Protein AF-0000000084930296 (afdb_homodimer)

pLDDT: mean 92.83, std 9.88, range [53.88, 98.94]

Radius of gyration: 23.29 Å; Cα contacts (8 Å, |Δi|>4): 759; chains: 2; bounding box: 25×80×43 Å

Solvent-accessible surface area (backbone atoms only — not comparable to full-atom values): 11816 Å² total; per-residue (Å²): 112,46,33,41,24,23,28,58,13,28,35,31,35,77,52,58,8,21,30,37,37,85,64,38,43,75,59,36,20,52,73,81,27,10,32,28,45,65,53,70,62,40,69,42,59,29,15,14,83,92,48,73,44,90,50,48,75,32,50,19,61,42,66,27,98,63,76,61,34,28,40,26,22,79,50,55,55,46,72,85,12,37,31,79,32,45,23,52,74,80,40,30,29,27,26,40,66,24,36,37,48,19,46,33,70,78,41,74,46,37,35,35,49,74,37,30,58,63,90,40,49,27,35,67,111,47,34,42,23,22,28,59,14,28,35,31,37,77,54,60,8,21,31,38,38,85,63,37,44,74,58,37,21,50,74,81,27,11,34,27,45,63,54,69,63,40,70,43,60,28,15,14,85,92,48,74,44,90,50,48,76,31,51,19,61,43,66,25,94,66,76,55,36,27,41,24,22,79,49,56,56,48,72,85,11,37,33,78,32,44,23,53,73,79,40,31,30,27,27,39,68,24,35,39,49,19,44,34,64,78,42,77,45,36,35,35,51,74,38,30,57,62,90,40,51,27,35,66

Foldseek 3Di:
DFAFAWQQWWKAWPQGQIFGRHAADQVDDDVNTHTHFWPNLAFDFSAAPVGDDPRTPGGRPQDAPPPFWTWHHHDIWDCVQWFPPDDDVNTTTGTQATKDWTDGNVGIIMMGTPGRRDDDDDGD/DFAFAWQQWWKAWPQGQIFGRHAADQVDDDVNTHTHFWPNLAFDFSAAPVGDDPRTPDGRPQDAPPPFGTWHHHDIWDCVQWFPPDDDVNTTTGTQATKDWTDTNVGIIMMGTPGRRDDDDDGD

Secondary structure (DSSP, 8-state):
-PBBPBTT-EEEETT--EEE----EEEEEETTEEEPBTTTTTT-B--BTTB--TTEEE---PPPSSS----EE-SPPPGGGEEEEEEETTEEEEBTT-EEEEEETTEEEEEEEEE-S-SSEEE-/-PBBPBTT-EEEETT--EEE----EEEEEETTEEEPBTTTTTT-B---SSS--TTEEE---PPPSSS----EE-SPPPGGGEEEEEEETTEEEEBTT-EEEEEETTEEEEEEEEE-S-SSEEE-

Sequence (248 aa):
MPLVLVEGAIIECTHQGRLRLAAGDPRVTVKGRGVVLAGKENGLTFGSAAAPVPGMITPCTAPTPAAPKACTITVPATPDGWSKKLTVGGTPVLLATAFGVTVSGQGPGQWKVADPGQTVLETLMPLVLVEGAIIECTHQGRLRLAAGDPRVTVKGRGVVLAGKENGLTFGSAAAPVPGMITPCTAPTPAAPKACTITVPATPDGWSKKLTVGGTPVLLATAFGVTVSGQGPGQWKVADPGQTVLETL

Structure (mmCIF, N/CA/C/O backbone):
data_AF-0000000084930296-model_v1
#
loop_
_entity.id
_entity.type
_entity.pdbx_description
1 polymer 'Uncharacterized protein'
#
loop_
_atom_site.group_PDB
_atom_site.id
_atom_site.type_symbol
_atom_site.label_atom_id
_atom_site.label_alt_id
_atom_site.label_comp_id
_atom_site.label_asym_id
_atom_site.label_entity_id
_atom_site.label_seq_id
_atom_site.pdbx_PDB_ins_code
_atom_site.Cartn_x
_atom_site.Cartn_y
_atom_site.Cartn_z
_atom_sit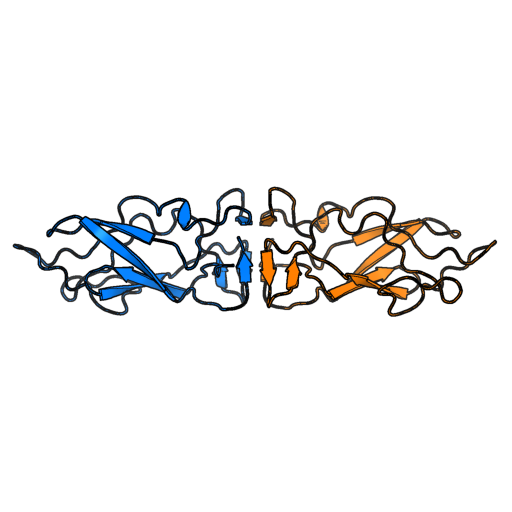e.occupancy
_atom_site.B_iso_or_equiv
_atom_site.auth_seq_id
_atom_site.auth_comp_id
_atom_site.auth_asym_id
_atom_site.auth_atom_id
_atom_site.pdbx_PDB_model_num
ATOM 1 N N . MET A 1 1 ? -13.227 2.789 1.105 1 96.19 1 MET A N 1
ATOM 2 C CA . MET A 1 1 ? -12.094 2.91 2.02 1 96.19 1 MET A CA 1
ATOM 3 C C . MET A 1 1 ? -11.352 4.219 1.791 1 96.19 1 MET A C 1
ATOM 5 O O . MET A 1 1 ? -11.25 4.691 0.657 1 96.19 1 MET A O 1
ATOM 9 N N . PRO A 1 2 ? -10.781 4.785 2.871 1 98 2 PRO A N 1
ATOM 10 C CA . PRO A 1 2 ? -10.078 6.055 2.67 1 98 2 PRO A CA 1
ATOM 11 C C . PRO A 1 2 ? -8.734 5.891 1.971 1 98 2 PRO A C 1
ATOM 13 O O . PRO A 1 2 ? -8.156 4.801 1.989 1 98 2 PRO A O 1
ATOM 16 N N . LEU A 1 3 ? -8.305 6.941 1.341 1 98.81 3 LEU A N 1
ATOM 17 C CA . LEU A 1 3 ? -7.02 6.988 0.652 1 98.81 3 LEU A CA 1
ATOM 18 C C . LEU A 1 3 ? -5.871 7.117 1.649 1 98.81 3 LEU A C 1
ATOM 20 O O . LEU A 1 3 ? -6.012 7.777 2.682 1 98.81 3 LEU A O 1
ATOM 24 N N . VAL A 1 4 ? -4.809 6.512 1.302 1 98.88 4 VAL A N 1
ATOM 25 C CA . VAL A 1 4 ? -3.566 6.641 2.055 1 98.88 4 VAL A CA 1
ATOM 26 C C . VAL A 1 4 ? -2.877 7.953 1.694 1 98.88 4 VAL A C 1
ATOM 28 O O . VAL A 1 4 ? -2.844 8.344 0.525 1 98.88 4 VAL A O 1
ATOM 31 N N . LEU A 1 5 ? -2.26 8.648 2.68 1 98.88 5 LEU A N 1
ATOM 32 C CA . LEU A 1 5 ? -1.499 9.859 2.393 1 98.88 5 LEU A CA 1
ATOM 33 C C . LEU A 1 5 ? -0.113 9.516 1.857 1 98.88 5 LEU A C 1
ATOM 35 O O . LEU A 1 5 ? 0.529 8.578 2.342 1 98.88 5 LEU A O 1
ATOM 39 N N . VAL A 1 6 ? 0.344 10.305 0.909 1 98.88 6 VAL A N 1
ATOM 40 C CA . VAL A 1 6 ? 1.719 10.188 0.435 1 98.88 6 VAL A CA 1
ATOM 41 C C . VAL A 1 6 ? 2.4 11.555 0.467 1 98.88 6 VAL A C 1
ATOM 43 O O . VAL A 1 6 ? 1.752 12.57 0.72 1 98.88 6 VAL A O 1
ATOM 46 N N . GLU A 1 7 ? 3.773 11.477 0.347 1 98.69 7 GLU A N 1
ATOM 47 C CA . GLU A 1 7 ? 4.492 12.719 0.095 1 98.69 7 GLU A CA 1
ATOM 48 C C . GLU A 1 7 ? 3.727 13.617 -0.875 1 98.69 7 GLU A C 1
ATOM 50 O O . GLU A 1 7 ? 3.23 13.148 -1.9 1 98.69 7 GLU A O 1
ATOM 55 N N . GLY A 1 8 ? 3.674 14.922 -0.48 1 98.69 8 GLY A N 1
ATOM 56 C CA . GLY A 1 8 ? 2.959 15.883 -1.306 1 98.69 8 GLY A CA 1
ATOM 57 C C . GLY A 1 8 ? 1.533 16.125 -0.846 1 98.69 8 GLY A C 1
ATOM 58 O O . GLY A 1 8 ? 0.874 17.062 -1.309 1 98.69 8 GLY A O 1
ATOM 59 N N . ALA A 1 9 ? 1.006 15.328 0.019 1 98.88 9 ALA A N 1
ATOM 60 C CA . ALA A 1 9 ? -0.317 15.547 0.596 1 98.88 9 ALA A CA 1
ATOM 61 C C . ALA A 1 9 ? -0.419 16.938 1.208 1 98.88 9 ALA A C 1
ATOM 63 O O . ALA A 1 9 ? 0.597 17.562 1.531 1 98.88 9 ALA A O 1
ATOM 64 N N . ILE A 1 10 ? -1.633 17.422 1.312 1 98.94 10 ILE A N 1
ATOM 65 C CA . ILE A 1 10 ? -1.873 18.75 1.863 1 98.94 10 ILE A CA 1
ATOM 66 C C . ILE A 1 10 ? -2.77 18.641 3.096 1 98.94 10 ILE A C 1
ATOM 68 O O . ILE A 1 10 ? -3.826 18.016 3.051 1 98.94 10 ILE A O 1
ATOM 72 N N . ILE A 1 11 ? -2.35 19.281 4.129 1 98.69 11 ILE A N 1
ATOM 73 C CA . ILE A 1 11 ? -3.184 19.406 5.32 1 98.69 11 ILE A CA 1
ATOM 74 C C . ILE A 1 11 ? -3.561 20.875 5.539 1 98.69 11 ILE A C 1
ATOM 76 O O . ILE A 1 11 ? -2.9 21.766 5.016 1 98.69 11 ILE A O 1
ATOM 80 N N . GLU A 1 12 ? -4.668 21.031 6.281 1 98.44 12 GLU A N 1
ATOM 81 C CA . GLU A 1 12 ? -5.242 22.375 6.465 1 98.44 12 GLU A CA 1
ATOM 82 C C . GLU A 1 12 ? -5.711 22.578 7.902 1 98.44 12 GLU A C 1
ATOM 84 O O . GLU A 1 12 ? -6.34 21.688 8.492 1 98.44 12 GLU A O 1
ATOM 89 N N . CYS A 1 13 ? -5.383 23.719 8.43 1 96.56 13 CYS A N 1
ATOM 90 C CA . CYS A 1 13 ? -5.871 24.016 9.766 1 96.56 13 CYS A CA 1
ATOM 91 C C . CYS A 1 13 ? -7.188 24.781 9.711 1 96.56 13 CYS A C 1
ATOM 93 O O . CYS A 1 13 ? -7.633 25.188 8.625 1 96.56 13 CYS A O 1
ATOM 95 N N . THR A 1 14 ? -7.836 24.984 10.836 1 93.62 14 THR A N 1
ATOM 96 C CA . THR A 1 14 ? -9.148 25.609 10.945 1 93.62 14 THR A CA 1
ATOM 97 C C . THR A 1 14 ? -9.102 27.062 10.492 1 93.62 14 THR A C 1
ATOM 99 O O . THR A 1 14 ? -10.141 27.656 10.18 1 93.62 14 THR A O 1
ATOM 102 N N . HIS A 1 15 ? -7.953 27.75 10.43 1 92.19 15 HIS A N 1
ATOM 103 C CA . HIS A 1 15 ? -7.812 29.141 10.008 1 92.19 15 HIS A CA 1
ATOM 104 C C . HIS A 1 15 ? -7.398 29.234 8.547 1 92.19 15 HIS A C 1
ATOM 106 O O . HIS A 1 15 ? -6.93 30.281 8.094 1 92.19 15 HIS A O 1
ATOM 112 N N . GLN A 1 16 ? -7.352 28.062 7.875 1 94.19 16 GLN A N 1
ATOM 113 C CA . GLN A 1 16 ? -7.242 27.938 6.426 1 94.19 16 GLN A CA 1
ATOM 114 C C . GLN A 1 16 ? -5.781 27.953 5.98 1 94.19 16 GLN A C 1
ATOM 116 O O . GLN A 1 16 ? -5.488 28.156 4.801 1 94.19 16 GLN A O 1
ATOM 121 N N . GLY A 1 17 ? -4.914 27.812 6.969 1 95.88 17 GLY A N 1
ATOM 122 C CA . GLY A 1 17 ? -3.537 27.562 6.57 1 95.88 17 GLY A CA 1
ATOM 123 C C . GLY A 1 17 ? -3.35 26.188 5.938 1 95.88 17 GLY A C 1
ATOM 124 O O . GLY A 1 17 ? -3.922 25.203 6.402 1 95.88 17 GLY A O 1
ATOM 125 N N . ARG A 1 18 ? -2.551 26.188 4.848 1 98.56 18 ARG A N 1
ATOM 126 C CA . ARG A 1 18 ? -2.305 24.938 4.156 1 98.56 18 ARG A CA 1
ATOM 127 C C . ARG A 1 18 ? -0.812 24.641 4.074 1 98.56 18 ARG A C 1
ATOM 129 O O . ARG A 1 18 ? -0.008 25.531 3.812 1 98.56 18 ARG A O 1
ATOM 136 N N . LEU A 1 19 ? -0.534 23.391 4.371 1 98.5 19 LEU A N 1
ATOM 137 C CA . LEU A 1 19 ? 0.837 22.891 4.391 1 98.5 19 LEU A CA 1
ATOM 138 C C . LEU A 1 19 ? 0.978 21.641 3.527 1 98.5 19 LEU A C 1
ATOM 140 O O . LEU A 1 19 ? 0.188 20.703 3.654 1 98.5 19 LEU A O 1
ATOM 144 N N . ARG A 1 20 ? 1.916 21.656 2.629 1 98.75 20 ARG A N 1
ATOM 145 C CA . ARG A 1 20 ? 2.27 20.469 1.855 1 98.75 20 ARG A CA 1
ATOM 146 C C . ARG A 1 20 ? 3.256 19.594 2.619 1 98.75 20 ARG A C 1
ATOM 148 O O . ARG A 1 20 ? 4.301 20.062 3.07 1 98.75 20 ARG A O 1
ATOM 155 N N . LEU A 1 21 ? 2.887 18.312 2.781 1 98 21 LEU A N 1
ATOM 156 C CA . LEU A 1 21 ? 3.801 17.391 3.43 1 98 21 LEU A CA 1
ATOM 157 C C . LEU A 1 21 ? 4.949 17.016 2.5 1 98 21 LEU A C 1
ATOM 159 O O . LEU A 1 21 ? 4.73 16.406 1.445 1 98 21 LEU A O 1
ATOM 163 N N . ALA A 1 22 ? 6.148 17.297 2.934 1 94.56 22 ALA A N 1
ATOM 164 C CA . ALA A 1 22 ? 7.301 17.266 2.037 1 94.56 22 ALA A CA 1
ATOM 165 C C . ALA A 1 22 ? 7.914 15.867 1.974 1 94.56 22 ALA A C 1
ATOM 167 O O . ALA A 1 22 ? 8.664 15.555 1.049 1 94.56 22 ALA A O 1
ATOM 168 N N . ALA A 1 23 ? 7.621 15.039 2.98 1 94.5 23 ALA A N 1
ATOM 169 C CA . ALA A 1 23 ? 8.312 13.758 2.998 1 94.5 23 ALA A CA 1
ATOM 170 C C . ALA A 1 23 ? 7.367 12.625 3.373 1 94.5 23 ALA A C 1
ATOM 172 O O . ALA A 1 23 ? 6.367 12.844 4.062 1 94.5 23 ALA A O 1
ATOM 173 N N . GLY A 1 24 ? 7.59 11.461 2.879 1 97.75 24 GLY A N 1
ATOM 174 C CA . GLY A 1 24 ? 6.98 10.195 3.256 1 97.75 24 GLY A CA 1
ATOM 175 C C . GLY A 1 24 ? 8 9.094 3.5 1 97.75 24 GLY A C 1
ATOM 176 O O . GLY A 1 24 ? 9.203 9.328 3.396 1 97.75 24 GLY A O 1
ATOM 177 N N . ASP A 1 25 ? 7.516 7.988 3.945 1 98.06 25 ASP A N 1
ATOM 178 C CA . ASP A 1 25 ? 8.383 6.832 4.18 1 98.06 25 ASP A CA 1
ATOM 179 C C . ASP A 1 25 ? 8.75 6.148 2.863 1 98.06 25 ASP A C 1
ATOM 181 O O . ASP A 1 25 ? 7.879 5.598 2.182 1 98.06 25 ASP A O 1
ATOM 185 N N . PRO A 1 26 ? 10.016 6.207 2.484 1 97.12 26 PRO A N 1
ATOM 186 C CA . PRO A 1 26 ? 10.391 5.699 1.164 1 97.12 26 PRO A CA 1
ATOM 187 C C . PRO A 1 26 ? 10.367 4.172 1.093 1 97.12 26 PRO A C 1
ATOM 189 O O . PRO A 1 26 ? 10.516 3.6 0.01 1 97.12 26 PRO A O 1
ATOM 192 N N . ARG A 1 27 ? 10.164 3.471 2.156 1 97.88 27 ARG A N 1
ATOM 193 C CA . ARG A 1 27 ? 10.117 2.012 2.148 1 97.88 27 ARG A CA 1
ATOM 194 C C . ARG A 1 27 ? 8.852 1.509 1.463 1 97.88 27 ARG A C 1
ATOM 196 O O . ARG A 1 27 ? 8.789 0.354 1.035 1 97.88 27 ARG A O 1
ATOM 203 N N . VAL A 1 28 ? 7.793 2.375 1.401 1 98.62 28 VAL A N 1
ATOM 204 C CA . VAL A 1 28 ? 6.555 2.111 0.679 1 98.62 28 VAL A CA 1
ATOM 205 C C . VAL A 1 28 ? 6.16 3.342 -0.137 1 98.62 28 VAL A C 1
ATOM 207 O O . VAL A 1 28 ? 5.926 4.414 0.421 1 98.62 28 VAL A O 1
ATOM 210 N N . THR A 1 29 ? 6.098 3.182 -1.486 1 98.69 29 THR A N 1
ATOM 211 C CA . THR A 1 29 ? 5.812 4.344 -2.32 1 98.69 29 THR A CA 1
ATOM 212 C C . THR A 1 29 ? 4.625 4.074 -3.24 1 98.69 29 THR A C 1
ATOM 214 O O . THR A 1 29 ? 4.379 2.928 -3.623 1 98.69 29 THR A O 1
ATOM 217 N N . VAL A 1 30 ? 3.885 5.055 -3.484 1 98.75 30 VAL A N 1
ATOM 218 C CA . VAL A 1 30 ? 2.861 5.113 -4.523 1 98.75 30 VAL A CA 1
ATOM 219 C C . VAL A 1 30 ? 3.283 6.102 -5.609 1 98.75 30 VAL A C 1
ATOM 221 O O . VAL A 1 30 ? 3.41 7.301 -5.352 1 98.75 30 VAL A O 1
ATOM 224 N N . LYS A 1 31 ? 3.477 5.586 -6.781 1 98.06 31 LYS A N 1
ATOM 225 C CA . LYS A 1 31 ? 3.973 6.41 -7.879 1 98.06 31 LYS A CA 1
ATOM 226 C C . LYS A 1 31 ? 5.234 7.164 -7.473 1 98.06 31 LYS A C 1
ATOM 228 O O . LYS A 1 31 ? 5.359 8.359 -7.734 1 98.06 31 LYS A O 1
ATOM 233 N N . GLY A 1 32 ? 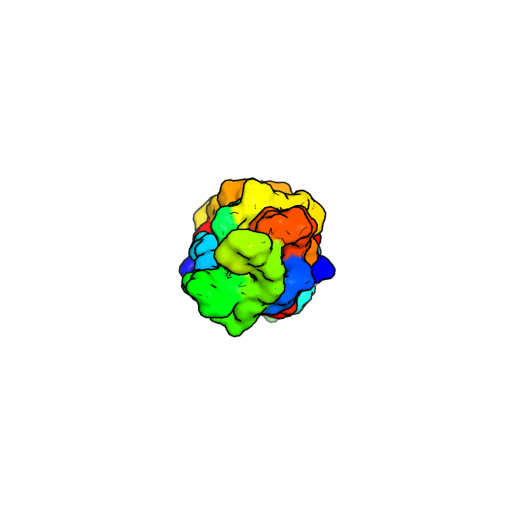5.996 6.492 -6.699 1 97.69 32 GLY A N 1
ATOM 234 C CA . GLY A 1 32 ? 7.305 7.02 -6.352 1 97.69 32 GLY A CA 1
ATOM 235 C C . GLY A 1 32 ? 7.277 7.93 -5.137 1 97.69 32 GLY A C 1
ATOM 236 O O . GLY A 1 32 ? 8.328 8.375 -4.664 1 97.69 32 GLY A O 1
ATOM 237 N N . ARG A 1 33 ? 6.125 8.227 -4.613 1 98.69 33 ARG A N 1
ATOM 238 C CA . ARG A 1 33 ? 5.984 9.094 -3.447 1 98.69 33 ARG A CA 1
ATOM 239 C C . ARG A 1 33 ? 5.738 8.281 -2.182 1 98.69 33 ARG A C 1
ATOM 241 O O . ARG A 1 33 ? 4.824 7.457 -2.137 1 98.69 33 ARG A O 1
ATOM 248 N N . GLY A 1 34 ? 6.492 8.445 -1.121 1 98.69 34 GLY A N 1
ATOM 249 C CA . GLY A 1 34 ? 6.406 7.68 0.11 1 98.69 34 GLY A CA 1
ATOM 250 C C . GLY A 1 34 ? 5.121 7.922 0.879 1 98.69 34 GLY A C 1
ATOM 251 O O . GLY A 1 34 ? 4.617 9.047 0.913 1 98.69 34 GLY A O 1
ATOM 252 N N . VAL A 1 35 ? 4.609 6.871 1.492 1 98.88 35 VAL A N 1
ATOM 253 C CA . VAL A 1 35 ? 3.404 7.004 2.305 1 98.88 35 VAL A CA 1
ATOM 254 C C . VAL A 1 35 ? 3.729 7.77 3.586 1 98.88 35 VAL A C 1
ATOM 256 O O . VAL A 1 35 ? 4.871 7.762 4.051 1 98.88 35 VAL A O 1
ATOM 259 N N . VAL A 1 36 ? 2.77 8.453 4.164 1 98.75 36 VAL A N 1
ATOM 260 C CA . VAL A 1 36 ? 2.971 9.219 5.391 1 98.75 36 VAL A CA 1
ATOM 261 C C . VAL A 1 36 ? 2.531 8.391 6.594 1 98.75 36 VAL A C 1
ATOM 263 O O . VAL A 1 36 ? 1.383 7.949 6.668 1 98.75 36 VAL A O 1
ATOM 266 N N . LEU A 1 37 ? 3.443 8.117 7.547 1 98.19 37 LEU A N 1
ATOM 267 C CA . LEU A 1 37 ? 3.176 7.309 8.734 1 98.19 37 LEU A CA 1
ATOM 268 C C . LEU A 1 37 ? 2.564 8.156 9.844 1 98.19 37 LEU A C 1
ATOM 270 O O . LEU A 1 37 ? 2.826 9.359 9.93 1 98.19 37 LEU A O 1
ATOM 274 N N . ALA A 1 38 ? 1.765 7.453 10.633 1 97.25 38 ALA A N 1
ATOM 275 C CA . ALA A 1 38 ? 1.223 8.102 11.82 1 97.25 38 ALA A CA 1
ATOM 276 C C . ALA A 1 38 ? 2.334 8.727 12.656 1 97.25 38 ALA A C 1
ATOM 278 O O . ALA A 1 38 ? 3.387 8.117 12.867 1 97.25 38 ALA A O 1
ATOM 279 N N . GLY A 1 39 ? 2.078 9.953 13.102 1 96.5 39 GLY A N 1
ATOM 280 C CA . GLY A 1 39 ? 3.037 10.641 13.945 1 96.5 39 GLY A CA 1
ATOM 281 C C . GLY A 1 39 ? 3.914 11.617 13.18 1 96.5 39 GLY A C 1
ATOM 282 O O . GLY A 1 39 ? 4.512 12.516 13.766 1 96.5 39 GLY A O 1
ATOM 283 N N . LYS A 1 40 ? 4.031 11.453 11.836 1 96.44 40 LYS A N 1
ATOM 284 C CA . LYS A 1 40 ? 4.895 12.312 11.039 1 96.44 40 LYS A CA 1
ATOM 285 C C . LYS A 1 40 ? 4.375 13.75 11.016 1 96.44 40 LYS A C 1
ATOM 287 O O . LYS A 1 40 ? 5.137 14.688 10.766 1 96.44 40 LYS A O 1
ATOM 292 N N . GLU A 1 41 ? 3.111 13.945 11.273 1 96.19 41 GLU A N 1
ATOM 293 C CA . GLU A 1 41 ? 2.508 15.273 11.266 1 96.19 41 GLU A CA 1
ATOM 294 C C . GLU A 1 41 ? 2.824 16.031 12.547 1 96.19 41 GLU A C 1
ATOM 296 O O . GLU A 1 41 ? 2.639 17.25 12.609 1 96.19 41 GLU A O 1
ATOM 301 N N . ASN A 1 42 ? 3.27 15.25 13.594 1 94.94 42 ASN A N 1
ATOM 302 C CA . ASN A 1 42 ? 3.562 15.883 14.875 1 94.94 42 ASN A CA 1
ATOM 303 C C . ASN A 1 42 ? 4.695 16.891 14.758 1 94.94 42 ASN A C 1
ATOM 305 O O . ASN A 1 42 ? 5.73 16.609 14.156 1 94.94 42 ASN A O 1
ATOM 309 N N . GLY A 1 43 ? 4.457 18.109 15.328 1 94.19 43 GLY A N 1
ATOM 310 C CA . GLY A 1 43 ? 5.461 19.156 15.336 1 94.19 43 GLY A CA 1
ATOM 311 C C . GLY A 1 43 ? 5.363 20.094 14.148 1 94.19 43 GLY A C 1
ATOM 312 O O . GLY A 1 43 ? 6.016 21.141 14.117 1 94.19 43 GLY A O 1
ATOM 313 N N . LEU A 1 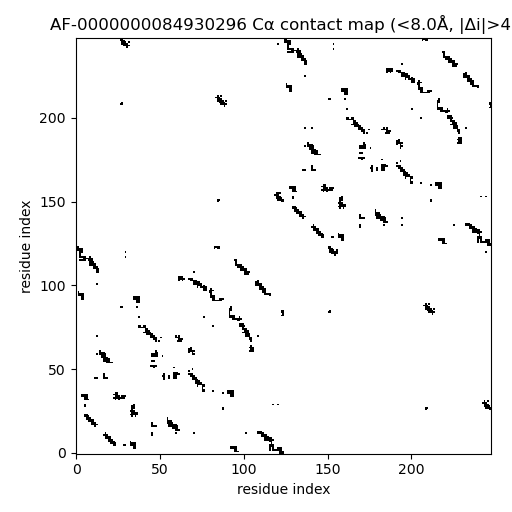44 ? 4.586 19.766 13.164 1 96 44 LEU A N 1
ATOM 314 C CA . LEU A 1 44 ? 4.43 20.641 12.008 1 96 44 LEU A CA 1
ATOM 315 C C . LEU A 1 44 ? 3.654 21.906 12.375 1 96 44 LEU A C 1
ATOM 317 O O . LEU A 1 44 ? 2.746 21.859 13.203 1 96 44 LEU A O 1
ATOM 321 N N . THR A 1 45 ? 4.07 22.969 11.711 1 94.19 45 THR A N 1
ATOM 322 C CA . THR A 1 45 ? 3.436 24.281 11.867 1 94.19 45 THR A CA 1
ATOM 323 C C . THR A 1 45 ? 2.916 24.781 10.531 1 94.19 45 THR A C 1
ATOM 325 O O . THR A 1 45 ? 3.6 24.672 9.508 1 94.19 45 THR A O 1
ATOM 328 N N . PHE A 1 46 ? 1.622 25.312 10.383 1 94.94 46 PHE A N 1
ATOM 329 C CA . PHE A 1 46 ? 1.042 25.859 9.164 1 94.94 46 PHE A CA 1
ATOM 330 C C . PHE A 1 46 ? 1.637 27.219 8.844 1 94.94 46 PHE A C 1
ATOM 332 O O . PHE A 1 46 ? 1.477 27.734 7.734 1 94.94 46 PHE A O 1
ATOM 339 N N . GLY A 1 47 ? 2.441 27.875 9.531 1 91.75 47 GLY A N 1
ATOM 340 C CA . GLY A 1 47 ? 3.096 29.156 9.344 1 91.75 47 GLY A CA 1
ATOM 341 C C . GLY A 1 47 ? 2.119 30.297 9.125 1 91.75 47 GLY A C 1
ATOM 342 O O . GLY A 1 47 ? 0.941 30.062 8.844 1 91.75 47 GLY A O 1
ATOM 343 N N . SER A 1 48 ? 2.529 31.453 9.32 1 89.69 48 SER A N 1
ATOM 344 C CA . SER A 1 48 ? 1.77 32.688 9.055 1 89.69 48 SER A CA 1
ATOM 345 C C . SER A 1 48 ? 2.436 33.531 7.977 1 89.69 48 SER A C 1
ATOM 347 O O . SER A 1 48 ? 3.561 33.25 7.562 1 89.69 48 SER A O 1
ATOM 349 N N . ALA A 1 49 ? 1.62 34.531 7.496 1 89.62 49 ALA A N 1
ATOM 350 C CA . ALA A 1 49 ? 2.193 35.438 6.512 1 89.62 49 ALA A CA 1
ATOM 351 C C . ALA A 1 49 ? 3.48 36.062 7.035 1 89.62 49 ALA A C 1
ATOM 353 O O . ALA A 1 49 ? 4.422 36.281 6.273 1 89.62 49 ALA A O 1
ATOM 354 N N . ALA A 1 50 ? 3.582 36.312 8.336 1 88.12 50 ALA A N 1
ATOM 355 C CA . ALA A 1 50 ? 4.719 36.969 8.977 1 88.12 50 ALA A CA 1
ATOM 356 C C . ALA A 1 50 ? 5.836 35.969 9.273 1 88.12 50 ALA A C 1
ATOM 358 O O . ALA A 1 50 ? 6.98 36.375 9.516 1 88.12 50 ALA A O 1
ATOM 359 N N . ALA A 1 51 ? 5.555 34.688 9.344 1 90.31 51 ALA A N 1
ATOM 360 C CA . ALA A 1 51 ? 6.512 33.625 9.641 1 90.31 51 ALA A CA 1
ATOM 361 C C . ALA A 1 51 ? 6.297 32.438 8.719 1 90.31 51 ALA A C 1
ATOM 363 O O . ALA A 1 51 ? 5.836 31.375 9.164 1 90.31 51 ALA A O 1
ATOM 364 N N . PRO A 1 52 ? 6.715 32.562 7.488 1 93.31 52 PRO A N 1
ATOM 365 C CA . PRO A 1 52 ? 6.543 31.453 6.543 1 93.31 52 PRO A CA 1
ATOM 366 C C . PRO A 1 52 ? 7.371 30.234 6.914 1 93.31 52 PRO A C 1
ATOM 368 O O . PRO A 1 52 ? 8.414 30.359 7.559 1 93.31 52 PRO A O 1
ATOM 371 N N . VAL A 1 53 ? 6.863 29.094 6.602 1 94.94 53 VAL A N 1
ATOM 372 C CA . VAL A 1 53 ? 7.551 27.844 6.848 1 94.94 53 VAL A CA 1
ATOM 373 C C . VAL A 1 53 ? 7.703 27.062 5.539 1 94.94 53 VAL A C 1
ATOM 375 O O . VAL A 1 53 ? 6.973 27.312 4.578 1 94.94 53 VAL A O 1
ATOM 378 N N . PRO A 1 54 ? 8.641 26.141 5.539 1 95.06 54 PRO A N 1
ATOM 379 C CA . PRO A 1 54 ? 8.75 25.297 4.352 1 95.06 54 PRO A CA 1
ATOM 380 C C . PRO A 1 54 ? 7.473 24.516 4.059 1 95.06 54 PRO A C 1
ATOM 382 O O . PRO A 1 54 ? 6.852 23.969 4.977 1 95.06 54 PRO A O 1
ATOM 385 N N . GLY A 1 55 ? 7.066 24.484 2.695 1 97.12 55 GLY A N 1
ATOM 386 C CA . GLY A 1 55 ? 5.902 23.719 2.279 1 97.12 55 GLY A CA 1
ATOM 387 C C . GLY A 1 55 ? 4.605 24.5 2.412 1 97.12 55 GLY A C 1
ATOM 388 O O . GLY A 1 55 ? 3.541 24.016 2.016 1 97.12 55 GLY A O 1
ATOM 389 N N . MET A 1 56 ? 4.652 25.688 2.992 1 97.5 56 MET A N 1
ATOM 390 C CA . MET A 1 56 ? 3.459 26.5 3.182 1 97.5 56 MET A CA 1
ATOM 391 C C . MET A 1 56 ? 2.824 26.859 1.841 1 97.5 56 MET A C 1
ATOM 393 O O . MET A 1 56 ? 3.496 27.359 0.945 1 97.5 56 MET A O 1
ATOM 397 N N . ILE A 1 57 ? 1.571 26.547 1.688 1 98.31 57 ILE A N 1
ATOM 398 C CA . ILE A 1 57 ? 0.799 26.875 0.495 1 98.31 57 ILE A CA 1
ATOM 399 C C . ILE A 1 57 ? -0.022 28.125 0.742 1 98.31 57 ILE A C 1
ATOM 401 O O . ILE A 1 57 ? -0.02 29.047 -0.079 1 98.31 57 ILE A O 1
ATOM 405 N N . THR A 1 58 ? -0.759 28.156 1.852 1 97.5 58 THR A N 1
ATOM 406 C CA . THR A 1 58 ? -1.527 29.297 2.324 1 97.5 58 THR A CA 1
ATOM 407 C C . THR A 1 58 ? -1.208 29.609 3.787 1 97.5 58 THR A C 1
ATOM 409 O O . THR A 1 58 ? -1.2 28.703 4.625 1 97.5 58 THR A O 1
ATOM 412 N N . PRO A 1 59 ? -0.93 30.844 4.082 1 95 59 PRO A N 1
ATOM 413 C CA . PRO A 1 59 ? -0.633 31.156 5.477 1 95 59 PRO A CA 1
ATOM 414 C C . PRO A 1 59 ? -1.84 30.984 6.395 1 95 59 PRO A C 1
ATOM 416 O O . PRO A 1 59 ? -2.971 31.281 5.996 1 95 59 PRO A O 1
ATOM 419 N N . CYS A 1 60 ? -1.584 30.375 7.531 1 94 60 CYS A N 1
ATOM 420 C CA . CYS A 1 60 ? -2.611 30.344 8.57 1 94 60 CYS A CA 1
ATOM 421 C C . CYS A 1 60 ? -2.986 31.75 9.008 1 94 60 CYS A C 1
ATOM 423 O O . CYS A 1 60 ? -2.111 32.594 9.242 1 94 60 CYS A O 1
ATOM 425 N N . THR A 1 61 ? -4.273 32.062 9.219 1 88.62 61 THR A N 1
ATOM 426 C CA . THR A 1 61 ? -4.738 33.406 9.539 1 88.62 61 THR A CA 1
ATOM 427 C C . THR A 1 61 ? -5.086 33.531 11.016 1 88.62 61 THR A C 1
ATOM 429 O O . THR A 1 61 ? -5.758 34.5 11.43 1 88.62 61 THR A O 1
ATOM 432 N N . ALA A 1 62 ? -4.699 32.531 11.836 1 83.31 62 ALA A N 1
ATOM 433 C CA . ALA A 1 62 ? -4.988 32.594 13.266 1 83.31 62 ALA A CA 1
ATOM 434 C C . ALA A 1 62 ? -4.523 33.938 13.859 1 83.31 62 ALA A C 1
ATOM 436 O O . ALA A 1 62 ? -3.385 34.344 13.641 1 83.31 62 ALA A O 1
ATOM 437 N N . PRO A 1 63 ? -5.543 34.719 14.492 1 71.38 63 PRO A N 1
ATOM 438 C CA . PRO A 1 63 ? -5.191 36 15.086 1 71.38 63 PRO A CA 1
ATOM 439 C C . PRO A 1 63 ? -4.359 35.875 16.359 1 71.38 63 PRO A C 1
ATOM 441 O O . PRO A 1 63 ? -4.484 34.875 17.078 1 71.38 63 PRO A O 1
ATOM 444 N N . THR A 1 64 ? -3.191 36.375 16.578 1 60.59 64 THR A N 1
ATOM 445 C CA . THR A 1 64 ? -2.523 36.406 17.875 1 60.59 64 THR A CA 1
ATOM 446 C C . THR A 1 64 ? -2.66 37.812 18.516 1 60.59 64 THR A C 1
ATOM 448 O O . THR A 1 64 ? -2.617 38.812 17.828 1 60.59 64 THR A O 1
ATOM 451 N N . PRO A 1 65 ? -3.092 37.875 19.812 1 55.69 65 PRO A N 1
ATOM 452 C CA . PRO A 1 65 ? -2.879 39.188 20.391 1 55.69 65 PRO A CA 1
ATOM 453 C C . PRO A 1 65 ? -1.513 39.781 20.031 1 55.69 65 PRO A C 1
ATOM 455 O O . PRO A 1 65 ? -1.362 41 19.938 1 55.69 65 PRO A O 1
ATOM 458 N N . ALA A 1 66 ? -0.502 39 20.391 1 55.69 66 ALA A N 1
ATOM 459 C CA . ALA A 1 66 ? 0.798 39.469 19.906 1 55.69 66 ALA A CA 1
ATOM 460 C C . ALA A 1 66 ? 1.072 38.938 18.5 1 55.69 66 ALA A C 1
ATOM 462 O O . ALA A 1 66 ? 0.174 38.438 17.828 1 55.69 66 ALA A O 1
ATOM 463 N N . ALA A 1 67 ? 2.312 38.344 18.062 1 54.59 67 ALA A N 1
ATOM 464 C CA . ALA A 1 67 ? 2.709 37.969 16.719 1 54.59 67 ALA A CA 1
ATOM 465 C C . ALA A 1 67 ? 1.945 36.719 16.25 1 54.59 67 ALA A C 1
ATOM 467 O O . ALA A 1 67 ? 1.591 35.875 17.062 1 54.59 67 ALA A O 1
ATOM 468 N N . PRO A 1 68 ? 1.167 36.875 15.07 1 53.94 68 PRO A N 1
ATOM 469 C CA . PRO A 1 68 ? 0.377 35.781 14.484 1 53.94 68 PRO A CA 1
ATOM 470 C C . PRO A 1 68 ? 1.04 34.406 14.641 1 53.94 68 PRO A C 1
ATOM 472 O O . PRO A 1 68 ? 2.195 34.219 14.242 1 53.94 68 PRO A O 1
ATOM 475 N N . LYS A 1 69 ? 0.642 33.781 15.875 1 68.94 69 LYS A N 1
ATOM 476 C CA . LYS A 1 69 ? 1.228 32.438 16 1 68.94 69 LYS A CA 1
ATOM 477 C C . LYS A 1 69 ? 0.495 31.422 15.125 1 68.94 69 LYS A C 1
ATOM 479 O O . LYS A 1 69 ? -0.737 31.375 15.125 1 68.94 69 LYS A O 1
ATOM 484 N N . ALA A 1 70 ? 1.057 30.891 14.195 1 80.5 70 ALA A N 1
ATOM 485 C CA . ALA A 1 70 ? 0.565 29.844 13.297 1 80.5 70 ALA A CA 1
ATOM 486 C C . ALA A 1 70 ? 0.189 28.578 14.062 1 80.5 70 ALA A C 1
ATOM 488 O O . ALA A 1 70 ? 0.612 28.391 15.203 1 80.5 70 ALA A O 1
ATOM 489 N N . CYS A 1 71 ? -0.848 27.891 13.633 1 90.75 71 CYS A N 1
ATOM 490 C CA . CYS A 1 71 ? -1.278 26.625 14.188 1 90.75 71 CYS A CA 1
ATOM 491 C C . CYS A 1 71 ? -0.148 25.594 14.148 1 90.75 71 CYS A C 1
ATOM 493 O O . CYS A 1 71 ? 0.5 25.422 13.117 1 90.75 71 CYS A O 1
ATOM 495 N N . THR A 1 72 ? 0.094 24.969 15.32 1 93 72 THR A N 1
ATOM 496 C CA . THR A 1 72 ? 1.087 23.906 15.414 1 93 72 THR A CA 1
ATOM 497 C C . THR A 1 72 ? 0.444 22.609 15.891 1 93 72 THR A C 1
ATOM 499 O O . THR A 1 72 ? -0.376 22.625 16.812 1 93 72 THR A O 1
ATOM 502 N N . ILE A 1 73 ? 0.833 21.5 15.211 1 94.69 73 ILE A N 1
ATOM 503 C CA . ILE A 1 73 ? 0.39 20.188 15.672 1 94.69 73 ILE A CA 1
ATOM 504 C C . ILE A 1 73 ? 1.282 19.719 16.812 1 94.69 73 ILE A C 1
ATOM 506 O O . ILE A 1 73 ? 2.475 19.469 16.625 1 94.69 73 ILE A O 1
ATOM 510 N N . THR A 1 74 ? 0.685 19.578 17.984 1 91.12 74 THR A N 1
ATOM 511 C CA . THR A 1 74 ? 1.532 19.297 19.141 1 91.12 74 THR A CA 1
ATOM 512 C C . THR A 1 74 ? 1.236 17.906 19.688 1 91.12 74 THR A C 1
ATOM 514 O O . THR A 1 74 ? 1.858 17.469 20.656 1 91.12 74 THR A O 1
ATOM 517 N N . VAL A 1 75 ? 0.234 17.219 19.172 1 90.56 75 VAL A N 1
ATOM 518 C CA . VAL A 1 75 ? -0.067 15.828 19.5 1 90.56 75 VAL A CA 1
ATOM 519 C C . VAL A 1 75 ? -0.395 15.055 18.219 1 90.56 75 VAL A C 1
ATOM 521 O O . VAL A 1 75 ? -0.963 15.609 17.281 1 90.56 75 VAL A O 1
ATOM 524 N N . PRO A 1 76 ? -0.051 13.781 18.172 1 90.88 76 PRO A N 1
ATOM 525 C CA . PRO A 1 76 ? -0.356 13 16.969 1 90.88 76 PRO A CA 1
ATOM 526 C C . PRO A 1 76 ? -1.851 12.945 16.656 1 90.88 76 PRO A C 1
ATOM 528 O O . PRO A 1 76 ? -2.676 13.156 17.562 1 90.88 76 PRO A O 1
ATOM 531 N N . ALA A 1 77 ? -2.121 12.711 15.406 1 91.5 77 ALA A N 1
ATOM 532 C CA . ALA A 1 77 ? -3.496 12.516 14.953 1 91.5 77 ALA A CA 1
ATOM 533 C C . ALA A 1 77 ? -4.191 11.422 15.758 1 91.5 77 ALA A C 1
ATOM 535 O O . ALA A 1 77 ? -3.541 10.5 16.25 1 91.5 77 ALA A O 1
ATOM 536 N N . THR A 1 78 ? -5.488 11.523 15.773 1 90.44 78 THR A N 1
ATOM 537 C CA . THR A 1 78 ? -6.297 10.492 16.422 1 90.44 78 THR A CA 1
ATOM 538 C C . THR A 1 78 ? -6.238 9.188 15.633 1 90.44 78 THR A C 1
ATOM 540 O O . THR A 1 78 ? -6.094 9.195 14.406 1 90.44 78 THR A O 1
ATOM 543 N N . PRO A 1 79 ? -6.434 8.078 16.375 1 93.06 79 PRO A N 1
ATOM 544 C CA . PRO A 1 79 ? -6.352 6.762 15.727 1 93.06 79 PRO A CA 1
ATOM 545 C C . PRO A 1 79 ? -7.41 6.57 14.641 1 93.06 79 PRO A C 1
ATOM 547 O O . PRO A 1 79 ? -7.262 5.707 13.773 1 93.06 79 PRO A O 1
ATOM 550 N N . ASP A 1 80 ? -8.422 7.395 14.656 1 93.56 80 ASP A N 1
ATOM 551 C CA . ASP A 1 80 ? -9.484 7.301 13.664 1 93.56 80 ASP A CA 1
ATOM 552 C C . ASP A 1 80 ? -8.961 7.621 12.266 1 93.56 80 ASP A C 1
ATOM 554 O O . ASP A 1 80 ? -9.562 7.234 11.266 1 93.56 80 ASP A O 1
ATOM 558 N N . GLY A 1 81 ? -7.828 8.273 12.211 1 96.56 81 GLY A N 1
ATOM 559 C CA . GLY A 1 81 ? -7.234 8.641 10.93 1 96.56 81 GLY A CA 1
ATOM 560 C C . GLY A 1 81 ? -6.098 7.734 10.516 1 96.56 81 GLY A C 1
ATOM 561 O O . GLY A 1 81 ? -5.434 7.98 9.508 1 96.56 81 GLY A O 1
ATOM 562 N N . TRP A 1 82 ? -5.898 6.672 11.359 1 96.81 82 TRP A N 1
ATOM 563 C CA . TRP A 1 82 ? -4.879 5.668 11.078 1 96.81 82 TRP A CA 1
ATOM 564 C C . TRP A 1 82 ? -5.484 4.473 10.344 1 96.81 82 TRP A C 1
ATOM 566 O O . TRP A 1 82 ? -6.621 4.082 10.617 1 96.81 82 TRP A O 1
ATOM 576 N N . SER A 1 83 ? -4.684 3.949 9.453 1 97.81 83 SER A N 1
ATOM 577 C CA . SER A 1 83 ? -5.098 2.641 8.953 1 97.81 83 SER A CA 1
ATOM 578 C C . SER A 1 83 ? -5.074 1.594 10.062 1 97.81 83 SER A C 1
ATOM 580 O O . SER A 1 83 ? -4.133 1.539 10.852 1 97.81 83 SER A O 1
ATOM 582 N N . LYS A 1 84 ? -6.055 0.74 10.023 1 95.38 84 LYS A N 1
ATOM 583 C CA . LYS A 1 84 ? -6.105 -0.355 10.984 1 95.38 84 LYS A CA 1
ATOM 584 C C . LYS A 1 84 ? -5.438 -1.61 10.43 1 95.38 84 LYS A C 1
ATOM 586 O O . LYS A 1 84 ? -5.156 -2.551 11.172 1 95.38 84 LYS A O 1
ATOM 591 N N . LYS A 1 85 ? -5.152 -1.565 9.188 1 95.88 85 LYS A N 1
ATOM 592 C CA . LYS A 1 85 ? -4.746 -2.818 8.562 1 95.88 85 LYS A CA 1
ATOM 593 C C . LYS A 1 85 ? -3.398 -2.672 7.859 1 95.88 85 LYS A C 1
ATOM 595 O O . LYS A 1 85 ? -2.691 -3.66 7.652 1 95.88 85 LYS A O 1
ATOM 600 N N . LEU A 1 86 ? -3.051 -1.487 7.418 1 97.19 86 LEU A N 1
ATOM 601 C CA . LEU A 1 86 ? -1.827 -1.27 6.652 1 97.19 86 LEU A CA 1
ATOM 602 C C . LEU A 1 86 ? -0.759 -0.603 7.512 1 97.19 86 LEU A C 1
ATOM 604 O O . LEU A 1 86 ? -0.949 0.521 7.984 1 97.19 86 LEU A O 1
ATOM 608 N N . THR A 1 87 ? 0.359 -1.286 7.73 1 96.81 87 THR A N 1
ATOM 609 C CA . THR A 1 87 ? 1.473 -0.718 8.484 1 96.81 87 THR A CA 1
ATOM 610 C C . THR A 1 87 ? 2.777 -0.85 7.703 1 96.81 87 THR A C 1
ATOM 612 O O . THR A 1 87 ? 2.908 -1.727 6.844 1 96.81 87 THR A O 1
ATOM 615 N N . VAL A 1 88 ? 3.58 0.123 7.855 1 97.06 88 VAL A N 1
ATOM 616 C CA . VAL A 1 88 ? 4.965 0.08 7.395 1 97.06 88 VAL A CA 1
ATOM 617 C C . VAL A 1 88 ? 5.902 -0.078 8.586 1 97.06 88 VAL A C 1
ATOM 619 O O . VAL A 1 88 ? 6.004 0.82 9.43 1 97.06 88 VAL A O 1
ATOM 622 N N . GLY A 1 89 ? 6.547 -1.165 8.672 1 94.25 89 GLY A N 1
ATOM 623 C CA . GLY A 1 89 ? 7.406 -1.406 9.82 1 94.25 89 GLY A CA 1
ATOM 624 C C . GLY A 1 89 ? 6.66 -1.376 11.141 1 94.25 89 GLY A C 1
ATOM 625 O O . GLY A 1 89 ? 7.176 -0.868 12.133 1 94.25 89 GLY A O 1
ATOM 626 N N . GLY A 1 90 ? 5.43 -1.706 11.055 1 93.94 90 GLY A N 1
ATOM 627 C CA . GLY A 1 90 ? 4.633 -1.773 12.273 1 93.94 90 GLY A CA 1
ATOM 628 C C . GLY A 1 90 ? 3.924 -0.472 12.594 1 93.94 90 GLY A C 1
ATOM 629 O O . GLY A 1 90 ? 3.086 -0.422 13.5 1 93.94 90 GLY A O 1
ATOM 630 N N . THR A 1 91 ? 4.273 0.598 11.93 1 96.25 91 THR A N 1
ATOM 631 C CA . THR A 1 91 ? 3.646 1.896 12.156 1 96.25 91 THR A CA 1
ATOM 632 C C . THR A 1 91 ? 2.498 2.119 11.18 1 96.25 91 THR A C 1
ATOM 634 O O . THR A 1 91 ? 2.666 1.949 9.969 1 96.25 91 THR A O 1
ATOM 637 N N . PRO A 1 92 ? 1.313 2.451 11.617 1 97.06 92 PRO A N 1
ATOM 638 C CA . PRO A 1 92 ? 0.196 2.689 10.703 1 97.06 92 PRO A CA 1
ATOM 639 C C . PRO A 1 92 ? 0.451 3.859 9.75 1 97.06 92 PRO A C 1
ATOM 641 O O . PRO A 1 92 ? 1.201 4.777 10.086 1 97.06 92 PRO A O 1
ATOM 644 N N . VAL A 1 93 ? -0.199 3.787 8.633 1 98.25 93 VAL A N 1
ATOM 645 C CA . VAL A 1 93 ? -0.159 4.918 7.715 1 98.25 93 VAL A CA 1
ATOM 646 C C . VAL A 1 93 ? -1.312 5.871 8.023 1 98.25 93 VAL A C 1
ATOM 648 O O . VAL A 1 93 ? -2.32 5.473 8.602 1 98.25 93 VAL A O 1
ATOM 651 N N . LEU A 1 94 ? -1.144 7.172 7.695 1 98.38 94 LEU A N 1
ATOM 652 C CA . LEU A 1 94 ? -2.223 8.141 7.824 1 98.38 94 LEU A CA 1
ATOM 653 C C . LEU A 1 94 ? -3.172 8.062 6.633 1 98.38 94 LEU A C 1
ATOM 655 O O . LEU A 1 94 ? -2.742 7.797 5.508 1 98.38 94 LEU A O 1
ATOM 659 N N . LEU A 1 95 ? -4.453 8.32 6.906 1 98.81 95 LEU A N 1
ATOM 660 C CA . LEU A 1 95 ? -5.504 8.258 5.898 1 98.81 95 LEU A CA 1
ATOM 661 C C . LEU A 1 95 ? -6.055 9.648 5.594 1 98.81 95 LEU A C 1
ATOM 663 O O . LEU A 1 95 ? -5.793 10.594 6.332 1 98.81 95 LEU A O 1
ATOM 667 N N . ALA A 1 96 ? -6.73 9.695 4.488 1 98.75 96 ALA A N 1
ATOM 668 C CA . ALA A 1 96 ? -7.355 10.945 4.07 1 98.75 96 ALA A CA 1
ATOM 669 C C . ALA A 1 96 ? -8.32 11.461 5.137 1 98.75 96 ALA A C 1
ATOM 671 O O . ALA A 1 96 ? -8.719 12.625 5.113 1 98.75 96 ALA A O 1
ATOM 672 N N . THR A 1 97 ? -8.664 10.609 6.082 1 98.31 97 THR A N 1
ATOM 673 C CA . THR A 1 97 ? -9.602 10.969 7.141 1 98.31 97 THR A CA 1
ATOM 674 C C . THR A 1 97 ? -8.852 11.461 8.383 1 98.31 97 THR A C 1
ATOM 676 O O . THR A 1 97 ? -9.469 11.727 9.414 1 98.31 97 THR A O 1
ATOM 679 N N . ALA A 1 98 ? -7.578 11.539 8.336 1 98.25 98 ALA A N 1
ATOM 680 C CA . ALA A 1 98 ? -6.785 11.953 9.492 1 98.25 98 ALA A CA 1
ATOM 681 C C . ALA A 1 98 ? -7.125 13.383 9.906 1 98.25 98 ALA A C 1
ATOM 683 O O . ALA A 1 98 ? -7.395 14.234 9.055 1 98.25 98 ALA A O 1
ATOM 684 N N . PHE A 1 99 ? -7.152 13.594 11.195 1 97.75 99 PHE A N 1
ATOM 685 C CA . PHE A 1 99 ? -7.379 14.906 11.781 1 97.75 99 PHE A CA 1
ATOM 686 C C . PHE A 1 99 ? -6.777 14.984 13.18 1 97.75 99 PHE A C 1
ATOM 688 O O . PHE A 1 99 ? -6.363 13.969 13.742 1 97.75 99 PHE A O 1
ATOM 695 N N . GLY A 1 100 ? -6.719 16.188 13.688 1 96.06 100 GLY A N 1
ATOM 696 C CA . GLY A 1 100 ? -6.184 16.375 15.023 1 96.06 100 GLY A CA 1
ATOM 697 C C . GLY A 1 100 ? -6.312 17.812 15.516 1 96.06 100 GLY A C 1
ATOM 698 O O . GLY A 1 100 ? -7.051 18.609 14.93 1 96.06 100 GLY A O 1
ATOM 699 N N . VAL A 1 101 ? -5.578 18.031 16.547 1 93.75 101 VAL A N 1
ATOM 700 C CA . VAL A 1 101 ? -5.672 19.328 17.219 1 93.75 101 VAL A CA 1
ATOM 701 C C . VAL A 1 101 ? -4.422 20.156 16.922 1 93.75 101 VAL A C 1
ATOM 703 O O . VAL A 1 101 ? -3.34 19.594 16.719 1 93.75 101 VAL A O 1
ATOM 706 N N . THR A 1 102 ? -4.66 21.422 16.812 1 92.81 102 THR A N 1
ATOM 707 C CA . THR A 1 102 ? -3.555 22.375 16.719 1 92.81 102 THR A CA 1
ATOM 708 C C . THR A 1 102 ? -3.574 23.328 17.906 1 92.81 102 THR A C 1
ATOM 710 O O . THR A 1 102 ? -4.602 23.484 18.562 1 92.81 102 THR A O 1
ATOM 713 N N . VAL A 1 103 ? -2.395 23.812 18.203 1 88.56 103 VAL A N 1
ATOM 714 C CA . VAL A 1 103 ? -2.275 24.859 19.219 1 88.56 103 VAL A CA 1
ATOM 715 C C . VAL A 1 103 ? -1.823 26.156 18.562 1 88.56 103 VAL A C 1
ATOM 717 O O . VAL A 1 103 ? -0.898 26.172 17.75 1 88.56 103 VAL A O 1
ATOM 720 N N . SER A 1 104 ? -2.715 27.078 18.766 1 79.81 104 SER A N 1
ATOM 721 C CA . SER A 1 104 ? -2.377 28.438 18.375 1 79.81 104 SER A CA 1
ATOM 722 C C . SER A 1 104 ? -2.592 29.422 19.531 1 79.81 104 SER A C 1
ATOM 724 O O . SER A 1 104 ? -2.939 29.016 20.641 1 79.81 104 SER A O 1
ATOM 726 N N . GLY A 1 105 ? -2.17 30.703 19.406 1 71.12 105 GLY A N 1
ATOM 727 C CA . GLY A 1 105 ? -2.395 31.719 20.422 1 71.12 105 GLY A CA 1
ATOM 728 C C . GLY A 1 105 ? -3.861 31.906 20.766 1 71.12 105 GLY A C 1
ATOM 729 O O . GLY A 1 105 ? -4.203 32.344 21.859 1 71.12 105 GLY A O 1
ATOM 730 N N . GLN A 1 106 ? -4.801 31.656 19.891 1 68.12 106 GLN A N 1
ATOM 731 C CA . GLN A 1 106 ? -6.227 31.891 20.109 1 68.12 106 GLN A CA 1
ATOM 732 C C . GLN A 1 106 ? -6.902 30.641 20.672 1 68.12 106 GLN A C 1
ATOM 734 O O . GLN A 1 106 ? -8.109 30.641 20.906 1 68.12 106 GLN A O 1
ATOM 739 N N . GLY A 1 107 ? -6.082 29.688 21.047 1 72.31 107 GLY A N 1
ATOM 740 C CA . GLY A 1 107 ? -6.648 28.438 21.547 1 72.31 107 GLY A CA 1
ATOM 741 C C . GLY A 1 107 ? -6.52 27.281 20.578 1 72.31 107 GLY A C 1
ATOM 742 O O . GLY A 1 107 ? -6.039 27.469 19.453 1 72.31 107 GLY A O 1
ATOM 743 N N . PRO A 1 108 ? -6.957 26.172 21.078 1 76.62 108 PRO A N 1
ATOM 744 C CA . PRO A 1 108 ? -6.809 24.969 20.266 1 76.62 108 PRO A CA 1
ATOM 745 C C . PRO A 1 108 ? -7.688 24.984 19.016 1 76.62 108 PRO A C 1
ATOM 747 O O . PRO A 1 108 ? -8.82 25.484 19.062 1 76.62 108 PRO A O 1
ATOM 750 N N . GLY A 1 109 ? -7.148 24.781 17.891 1 89.94 109 GLY A N 1
ATOM 751 C CA . GLY A 1 109 ? -7.855 24.531 16.641 1 89.94 109 GLY A CA 1
ATOM 752 C C . GLY A 1 109 ? -7.734 23.094 16.172 1 89.94 109 GLY A C 1
ATOM 753 O O . GLY A 1 109 ? -7.48 22.188 16.953 1 89.94 109 GLY A O 1
ATOM 754 N N . GLN A 1 110 ? -8.133 22.906 14.883 1 94.5 110 GLN A N 1
ATOM 755 C CA . GLN A 1 110 ? -8.055 21.578 14.289 1 94.5 110 GLN A CA 1
ATOM 756 C C . GLN A 1 110 ? -7.32 21.609 12.945 1 94.5 110 GLN A C 1
ATOM 758 O O . GLN A 1 110 ? -7.129 22.688 12.375 1 94.5 110 GLN A O 1
ATOM 763 N N . TRP A 1 111 ? -6.836 20.484 12.633 1 96.94 111 TRP A N 1
ATOM 764 C CA . TRP A 1 111 ? -6.359 20.281 11.273 1 96.94 111 TRP A CA 1
ATOM 765 C C . TRP A 1 111 ? -7.012 19.062 10.633 1 96.94 111 TRP A C 1
ATOM 767 O O . TRP A 1 111 ? -7.496 18.172 11.336 1 96.94 111 TRP A O 1
ATOM 777 N N . LYS A 1 112 ? -7.059 19.062 9.289 1 98.31 112 LYS A N 1
ATOM 778 C CA . LYS A 1 112 ? -7.578 17.969 8.484 1 98.31 112 LYS A CA 1
ATOM 779 C C . LYS A 1 112 ? -6.789 17.812 7.188 1 98.31 112 LYS A C 1
ATOM 781 O O . LYS A 1 112 ? -5.965 18.672 6.852 1 98.31 112 LYS A O 1
ATOM 786 N N . VAL A 1 113 ? -7.086 16.672 6.52 1 98.75 113 VAL A N 1
ATOM 787 C CA . VAL A 1 113 ? -6.461 16.438 5.219 1 98.75 113 VAL A CA 1
ATOM 788 C C . VAL A 1 113 ? -7.281 17.125 4.125 1 98.75 113 VAL A C 1
ATOM 790 O O . VAL A 1 113 ? -8.492 16.922 4.043 1 98.75 113 VAL A O 1
ATOM 793 N N . ALA A 1 114 ? -6.566 17.922 3.41 1 98.88 114 ALA A N 1
ATOM 794 C CA . ALA A 1 114 ? -7.223 18.578 2.287 1 98.88 114 ALA A CA 1
ATOM 795 C C . ALA A 1 114 ? -7.012 17.812 0.992 1 98.88 114 ALA A C 1
ATOM 797 O O . ALA A 1 114 ? -7.867 17.812 0.106 1 98.88 114 ALA A O 1
ATOM 798 N N . ASP A 1 115 ? -5.926 17.172 0.794 1 98.88 115 ASP A N 1
ATOM 799 C CA . ASP A 1 115 ? -5.539 16.375 -0.36 1 98.88 115 ASP A CA 1
ATOM 800 C C . ASP A 1 115 ? -4.609 15.227 0.052 1 98.88 115 ASP A C 1
ATOM 802 O O . ASP A 1 115 ? -3.506 15.469 0.543 1 98.88 115 ASP A O 1
ATOM 806 N N . PRO A 1 116 ? -4.965 14.023 -0.245 1 98.81 116 PRO A N 1
ATOM 807 C CA . PRO A 1 116 ? -4.133 12.898 0.188 1 98.81 116 PRO A CA 1
ATOM 808 C C . PRO A 1 116 ? -2.887 12.719 -0.679 1 98.81 116 PRO A C 1
ATOM 810 O O . PRO A 1 116 ? -1.97 11.984 -0.302 1 98.81 116 PRO A O 1
ATOM 813 N N . GLY A 1 117 ? -2.854 13.289 -1.808 1 98.75 117 GLY A N 1
ATOM 814 C CA . GLY A 1 117 ? -1.68 13.242 -2.666 1 98.75 117 GLY A CA 1
ATOM 815 C C . GLY A 1 117 ? -1.73 12.117 -3.682 1 98.75 117 GLY A C 1
ATOM 816 O O . GLY A 1 117 ? -0.817 11.961 -4.496 1 98.75 117 GLY A O 1
ATOM 817 N N . GLN A 1 118 ? -2.752 11.258 -3.68 1 98.69 118 GLN A N 1
ATOM 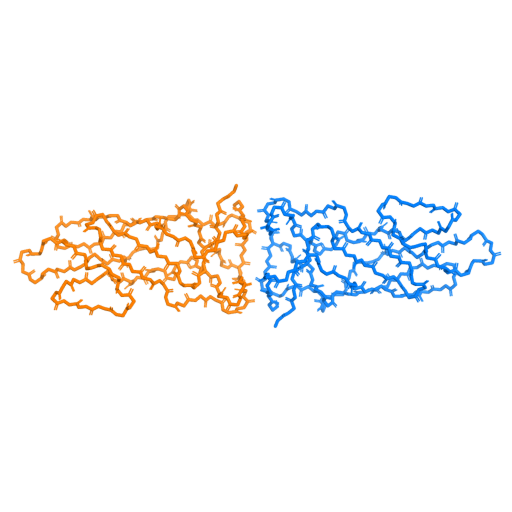818 C CA . GLN A 1 118 ? -2.914 10.18 -4.641 1 98.69 118 GLN A CA 1
ATOM 819 C C . GLN A 1 118 ? -4.34 9.625 -4.617 1 98.69 118 GLN A C 1
ATOM 821 O O . GLN A 1 118 ? -5.125 9.969 -3.732 1 98.69 118 GLN A O 1
ATOM 826 N N . THR A 1 119 ? -4.719 8.789 -5.586 1 98.5 119 THR A N 1
ATOM 827 C CA . THR A 1 119 ? -6.117 8.398 -5.707 1 98.5 119 THR A CA 1
ATOM 828 C C . THR A 1 119 ? -6.242 6.891 -5.883 1 98.5 119 THR A C 1
ATOM 830 O O . THR A 1 119 ? -7.309 6.391 -6.246 1 98.5 119 THR A O 1
ATOM 833 N N . VAL A 1 120 ? -5.203 6.117 -5.598 1 98.62 120 VAL A N 1
ATOM 834 C CA . VAL A 1 120 ? -5.293 4.742 -6.078 1 98.62 120 VAL A CA 1
ATOM 835 C C . VAL A 1 120 ? -5.109 3.775 -4.91 1 98.62 120 VAL A C 1
ATOM 837 O O . VAL A 1 120 ? -5.578 2.637 -4.961 1 98.62 120 VAL A O 1
ATOM 840 N N . LEU A 1 121 ? -4.34 4.086 -3.898 1 98.81 121 LEU A N 1
ATOM 841 C CA . LEU A 1 121 ? -4.141 3.205 -2.754 1 98.81 121 LEU A CA 1
ATOM 842 C C . LEU A 1 121 ? -5.129 3.527 -1.639 1 98.81 121 LEU A C 1
ATOM 844 O O . LEU A 1 121 ? -5.137 4.645 -1.114 1 98.81 121 LEU A O 1
ATOM 848 N N . GLU A 1 122 ? -5.938 2.584 -1.318 1 98.56 122 GLU A N 1
ATOM 849 C CA . GLU A 1 122 ? -6.961 2.705 -0.283 1 98.56 122 GLU A CA 1
ATOM 850 C C . GLU A 1 122 ? -6.836 1.588 0.748 1 98.56 122 GLU A C 1
ATOM 852 O O . GLU A 1 122 ? -6.395 0.483 0.424 1 98.56 122 GLU A O 1
ATOM 857 N N . THR A 1 123 ? -7.141 1.871 1.923 1 97.5 123 THR A N 1
ATOM 858 C CA . THR A 1 123 ? -7.137 0.832 2.945 1 97.5 123 THR A CA 1
ATOM 859 C C . THR A 1 123 ? -8.156 1.144 4.039 1 97.5 123 THR A C 1
ATOM 861 O O . THR A 1 123 ? -8.578 2.291 4.188 1 97.5 123 THR A O 1
ATOM 864 N N . LEU A 1 124 ? -8.57 0.131 4.707 1 85.62 124 LEU A N 1
ATOM 865 C CA . LEU A 1 124 ? -9.438 0.288 5.871 1 85.62 124 LEU A CA 1
ATOM 866 C C . LEU A 1 124 ? -8.641 0.772 7.082 1 85.62 124 LEU A C 1
ATOM 868 O O . LEU A 1 124 ? -7.492 0.371 7.273 1 85.62 124 LEU A O 1
ATOM 872 N N . MET B 1 1 ? 12.516 -0.646 -5.742 1 96 1 MET B N 1
ATOM 873 C CA . MET B 1 1 ? 11.711 -1.536 -4.91 1 96 1 MET B CA 1
ATOM 874 C C . MET B 1 1 ? 10.742 -2.348 -5.766 1 96 1 MET B C 1
ATOM 876 O O . MET B 1 1 ? 10.211 -1.845 -6.754 1 96 1 MET B O 1
ATOM 880 N N . PRO B 1 2 ? 10.477 -3.586 -5.348 1 98 2 PRO B N 1
ATOM 881 C CA . PRO B 1 2 ? 9.57 -4.391 -6.172 1 98 2 PRO B CA 1
ATOM 882 C C . PRO B 1 2 ? 8.109 -3.977 -6.02 1 98 2 PRO B C 1
ATOM 884 O O . PRO B 1 2 ? 7.738 -3.354 -5.02 1 98 2 PRO B O 1
ATOM 887 N N . LEU B 1 3 ? 7.332 -4.285 -7.027 1 98.81 3 LEU B N 1
ATOM 888 C CA . LEU B 1 3 ? 5.898 -4.012 -7.047 1 98.81 3 LEU B CA 1
ATOM 889 C C . LEU B 1 3 ? 5.148 -5 -6.16 1 98.81 3 LEU B C 1
ATOM 891 O O . LEU B 1 3 ? 5.523 -6.172 -6.074 1 98.81 3 LEU B O 1
ATOM 895 N N . VAL B 1 4 ? 4.141 -4.512 -5.562 1 98.88 4 VAL B N 1
ATOM 896 C CA . VAL B 1 4 ? 3.217 -5.34 -4.793 1 98.88 4 VAL B CA 1
ATOM 897 C C . VAL B 1 4 ? 2.252 -6.055 -5.738 1 98.88 4 VAL B C 1
ATOM 899 O O . VAL B 1 4 ? 1.77 -5.465 -6.707 1 98.88 4 VAL B O 1
ATOM 902 N N . LEU B 1 5 ? 1.907 -7.332 -5.453 1 98.88 5 LEU B N 1
ATOM 903 C CA . LEU B 1 5 ? 0.918 -8.039 -6.254 1 98.88 5 LEU B CA 1
ATOM 904 C C . LEU B 1 5 ? -0.497 -7.629 -5.863 1 98.88 5 LEU B C 1
ATOM 906 O O . LEU B 1 5 ? -0.792 -7.453 -4.68 1 98.88 5 LEU B O 1
ATOM 910 N N . VAL B 1 6 ? -1.372 -7.535 -6.863 1 98.88 6 VAL B N 1
ATOM 911 C CA . VAL B 1 6 ? -2.791 -7.316 -6.602 1 98.88 6 VAL B CA 1
ATOM 912 C C . VAL B 1 6 ? -3.621 -8.359 -7.348 1 98.88 6 VAL B C 1
ATOM 914 O O . VAL B 1 6 ? -3.088 -9.125 -8.156 1 98.88 6 VAL B O 1
ATOM 917 N N . GLU B 1 7 ? -4.926 -8.422 -6.891 1 98.69 7 GLU B N 1
ATOM 918 C CA . GLU B 1 7 ? -5.867 -9.18 -7.711 1 98.69 7 GLU B CA 1
ATOM 919 C C . GLU B 1 7 ? -5.613 -8.953 -9.195 1 98.69 7 GLU B C 1
ATOM 921 O O . GLU B 1 7 ? -5.418 -7.812 -9.633 1 98.69 7 GLU B O 1
ATOM 926 N N . GLY B 1 8 ? -5.625 -10.102 -9.945 1 98.62 8 GLY B N 1
ATOM 927 C CA . GLY B 1 8 ? -5.383 -10.031 -11.375 1 98.62 8 GLY B CA 1
ATOM 928 C C . GLY B 1 8 ? -3.941 -10.312 -11.75 1 98.62 8 GLY B C 1
ATOM 929 O O . GLY B 1 8 ? -3.625 -10.492 -12.93 1 98.62 8 GLY B O 1
ATOM 930 N N . ALA B 1 9 ? -3.045 -10.336 -10.828 1 98.88 9 ALA B N 1
ATOM 931 C CA . ALA B 1 9 ? -1.656 -10.703 -11.094 1 98.88 9 ALA B CA 1
ATOM 932 C C . ALA B 1 9 ? -1.573 -12.062 -11.781 1 98.88 9 ALA B C 1
ATOM 934 O O . ALA B 1 9 ? -2.506 -12.867 -11.703 1 98.88 9 ALA B O 1
ATOM 935 N N . ILE B 1 10 ? -0.464 -12.273 -12.477 1 98.94 10 ILE B N 1
ATOM 936 C CA . ILE B 1 10 ? -0.259 -13.531 -13.195 1 98.94 10 ILE B CA 1
ATOM 937 C C . ILE B 1 10 ? 1.001 -14.219 -12.68 1 98.94 10 ILE B C 1
ATOM 939 O O . ILE B 1 10 ? 2.066 -13.609 -12.602 1 98.94 10 ILE B O 1
ATOM 943 N N . ILE B 1 11 ? 0.852 -15.469 -12.391 1 98.69 11 ILE B N 1
ATOM 944 C CA . ILE B 1 11 ? 2.008 -16.297 -12.047 1 98.69 11 ILE B CA 1
ATOM 945 C C . ILE B 1 11 ? 2.207 -17.375 -13.109 1 98.69 11 ILE B C 1
ATOM 947 O O . ILE B 1 11 ? 1.282 -17.688 -13.859 1 98.69 11 ILE B O 1
ATOM 951 N N . GLU B 1 12 ? 3.457 -17.844 -13.156 1 98.44 12 GLU B N 1
ATOM 952 C CA . GLU B 1 12 ? 3.85 -18.781 -14.203 1 98.44 12 GLU B CA 1
ATOM 953 C C . GLU B 1 12 ? 4.727 -19.906 -13.648 1 98.44 12 GLU B C 1
ATOM 955 O O . GLU B 1 12 ? 5.637 -19.656 -12.852 1 98.44 12 GLU B O 1
ATOM 960 N N . CYS B 1 13 ? 4.418 -21.094 -14.047 1 96.62 13 CYS B N 1
ATOM 961 C CA . CYS B 1 13 ? 5.27 -22.203 -13.617 1 96.62 13 CYS B CA 1
ATOM 962 C C . CYS B 1 13 ? 6.359 -22.484 -14.648 1 96.62 13 CYS B C 1
ATOM 964 O O . CYS B 1 13 ? 6.363 -21.891 -15.727 1 96.62 13 CYS B O 1
ATOM 966 N N . THR B 1 14 ? 7.293 -23.359 -14.344 1 93.75 14 THR B N 1
ATOM 967 C CA . THR B 1 14 ? 8.461 -23.656 -15.164 1 93.75 14 THR B CA 1
ATOM 968 C C . THR B 1 14 ? 8.039 -24.312 -16.484 1 93.75 14 THR B C 1
ATOM 970 O O . THR B 1 14 ? 8.805 -24.312 -17.453 1 93.75 14 THR B O 1
ATOM 973 N N . HIS B 1 15 ? 6.832 -24.891 -16.625 1 92.38 15 HIS B N 1
ATOM 974 C CA . HIS B 1 15 ? 6.348 -25.531 -17.844 1 92.38 15 HIS B CA 1
ATOM 975 C C . HIS B 1 15 ? 5.469 -24.578 -18.656 1 92.38 15 HIS B C 1
ATOM 977 O O . HIS B 1 15 ? 4.711 -25.031 -19.531 1 92.38 15 HIS B O 1
ATOM 983 N N . GLN B 1 16 ? 5.402 -23.312 -18.203 1 94.31 16 GLN B N 1
ATOM 984 C CA . GLN B 1 16 ? 4.84 -22.188 -18.938 1 94.31 16 GLN B CA 1
ATOM 985 C C . GLN B 1 16 ? 3.334 -22.078 -18.719 1 94.31 16 GLN B C 1
ATOM 987 O O . GLN B 1 16 ? 2.639 -21.391 -19.469 1 94.31 16 GLN B O 1
ATOM 992 N N . GLY B 1 17 ? 2.881 -22.844 -17.75 1 96 17 GLY B N 1
ATOM 993 C CA . GLY B 1 17 ? 1.511 -22.578 -17.328 1 96 17 GLY B CA 1
ATOM 994 C C . GLY B 1 17 ? 1.337 -21.234 -16.672 1 96 17 GLY B C 1
ATOM 995 O O . GLY B 1 17 ? 2.191 -20.797 -15.891 1 96 17 GLY B O 1
ATOM 996 N N . ARG B 1 18 ? 0.22 -20.578 -17.047 1 98.56 18 ARG B N 1
ATOM 997 C CA . ARG B 1 18 ? -0.048 -19.266 -16.453 1 98.56 18 ARG B CA 1
ATOM 998 C C . ARG B 1 18 ? -1.42 -19.234 -15.789 1 98.56 18 ARG B C 1
ATOM 1000 O O . ARG B 1 18 ? -2.391 -19.766 -16.328 1 98.56 18 ARG B O 1
ATOM 1007 N N . LEU B 1 19 ? -1.395 -18.641 -14.609 1 98.5 19 LEU B N 1
ATOM 1008 C CA . LEU B 1 19 ? -2.588 -18.531 -13.781 1 98.5 19 LEU B CA 1
ATOM 1009 C C . LEU B 1 19 ? -2.811 -17.094 -13.336 1 98.5 19 LEU B C 1
ATOM 1011 O O . LEU B 1 19 ? -1.889 -16.438 -12.844 1 98.5 19 LEU B O 1
ATOM 1015 N N . ARG B 1 20 ? -3.982 -16.578 -13.562 1 98.75 20 ARG B N 1
ATOM 1016 C CA . ARG B 1 20 ? -4.387 -15.281 -13.047 1 98.75 20 ARG B CA 1
ATOM 1017 C C . ARG B 1 20 ? -4.918 -15.398 -11.625 1 98.75 20 ARG B C 1
ATOM 1019 O O . ARG B 1 20 ? -5.82 -16.203 -11.359 1 98.75 20 ARG B O 1
ATOM 1026 N N . LEU B 1 21 ? -4.328 -14.617 -10.719 1 98 21 LEU B N 1
ATOM 1027 C CA . LEU B 1 21 ? -4.82 -14.609 -9.344 1 98 21 LEU B CA 1
ATOM 1028 C C . LEU B 1 21 ? -6.145 -13.859 -9.242 1 98 21 LEU B C 1
ATOM 1030 O O . LEU B 1 21 ? -6.203 -12.656 -9.508 1 98 21 LEU B O 1
ATOM 1034 N N . ALA B 1 22 ? -7.156 -14.547 -8.805 1 94.31 22 ALA B N 1
ATOM 1035 C CA . ALA B 1 22 ? -8.523 -14.055 -8.93 1 94.31 22 ALA B CA 1
ATOM 1036 C C . ALA B 1 22 ? -8.898 -13.164 -7.742 1 94.31 22 ALA B C 1
ATOM 1038 O O . ALA B 1 22 ? -9.859 -12.398 -7.812 1 94.31 22 ALA B O 1
ATOM 1039 N N . ALA B 1 23 ? -8.148 -13.312 -6.625 1 94.06 23 ALA B N 1
ATOM 1040 C CA . ALA B 1 23 ? -8.594 -12.57 -5.445 1 94.06 23 ALA B CA 1
ATOM 1041 C C . ALA B 1 23 ? -7.41 -11.938 -4.719 1 94.06 23 ALA B C 1
ATOM 1043 O O . ALA B 1 23 ? -6.289 -12.453 -4.781 1 94.06 23 ALA B O 1
ATOM 1044 N N . GLY B 1 24 ? -7.605 -10.836 -4.113 1 97.62 24 GLY B N 1
ATOM 1045 C CA . GLY B 1 24 ? -6.727 -10.172 -3.168 1 97.62 24 GLY B CA 1
ATOM 1046 C C . GLY B 1 24 ? -7.426 -9.773 -1.88 1 97.62 24 GLY B C 1
ATOM 1047 O O . GLY B 1 24 ? -8.617 -10.047 -1.704 1 97.62 24 GLY B O 1
ATOM 1048 N N . ASP B 1 25 ? -6.668 -9.273 -0.964 1 98.06 25 ASP B N 1
ATOM 1049 C CA . ASP B 1 25 ? -7.223 -8.812 0.305 1 98.06 25 ASP B CA 1
ATOM 1050 C C . ASP B 1 25 ? -7.898 -7.453 0.146 1 98.06 25 ASP B C 1
ATOM 1052 O O . ASP B 1 25 ? -7.234 -6.453 -0.141 1 98.06 25 ASP B O 1
ATOM 1056 N N . PRO B 1 26 ? -9.211 -7.402 0.302 1 97.12 26 PRO B N 1
ATOM 1057 C CA . PRO B 1 26 ? -9.922 -6.156 0.014 1 97.12 26 PRO B CA 1
ATOM 1058 C C . PRO B 1 26 ? -9.688 -5.086 1.078 1 97.12 26 PRO B C 1
ATOM 1060 O O . PRO B 1 26 ? -10.094 -3.934 0.898 1 97.12 26 PRO B O 1
ATOM 1063 N N . ARG B 1 27 ? -9.039 -5.344 2.145 1 97.81 27 ARG B N 1
ATOM 1064 C CA . ARG B 1 27 ? -8.781 -4.359 3.189 1 97.81 27 ARG B CA 1
ATOM 1065 C C . ARG B 1 27 ? -7.766 -3.32 2.723 1 97.81 27 ARG B C 1
ATOM 1067 O O . ARG B 1 27 ? -7.68 -2.23 3.293 1 97.81 27 ARG B O 1
ATOM 1074 N N . VAL B 1 28 ? -6.938 -3.725 1.699 1 98.62 28 VAL B N 1
ATOM 1075 C CA . VAL B 1 28 ? -5.988 -2.832 1.046 1 98.62 28 VAL B CA 1
ATOM 1076 C C . VAL B 1 28 ? -6.082 -2.996 -0.47 1 98.62 28 VAL B C 1
ATOM 1078 O O . VAL B 1 28 ? -5.84 -4.082 -0.999 1 98.62 28 VAL B O 1
ATOM 1081 N N . THR B 1 29 ? -6.445 -1.902 -1.196 1 98.62 29 THR B N 1
ATOM 1082 C CA . THR B 1 29 ? -6.637 -2.025 -2.637 1 98.62 29 THR B CA 1
ATOM 1083 C C . THR B 1 29 ? -5.789 -0.996 -3.383 1 98.62 29 THR B C 1
ATOM 1085 O O . THR B 1 29 ? -5.523 0.09 -2.863 1 98.62 29 THR B O 1
ATOM 1088 N N . VAL B 1 30 ? -5.316 -1.362 -4.484 1 98.75 30 VAL B N 1
ATOM 1089 C CA . VAL B 1 30 ? -4.711 -0.493 -5.488 1 98.75 30 VAL B CA 1
ATOM 1090 C C . VAL B 1 30 ? -5.609 -0.424 -6.723 1 98.75 30 VAL B C 1
ATOM 1092 O O . VAL B 1 30 ? -5.828 -1.434 -7.395 1 98.75 30 VAL B O 1
ATOM 1095 N N . LYS B 1 31 ? -6.094 0.743 -6.996 1 98 31 LYS B N 1
ATOM 1096 C CA . LYS B 1 31 ? -7.039 0.922 -8.094 1 98 31 LYS B CA 1
ATOM 1097 C C . LYS B 1 31 ? -8.195 -0.066 -7.984 1 98 31 LYS B C 1
ATOM 1099 O O . LYS B 1 31 ? -8.578 -0.694 -8.977 1 98 31 LYS B O 1
ATOM 1104 N N . GLY B 1 32 ? -8.555 -0.287 -6.777 1 97.69 32 GLY B N 1
ATOM 1105 C CA . GLY B 1 32 ? -9.742 -1.086 -6.52 1 97.69 32 GLY B CA 1
ATOM 1106 C C . GLY B 1 32 ? -9.453 -2.574 -6.457 1 97.69 32 GLY B C 1
ATOM 1107 O O . GLY B 1 32 ? -10.344 -3.371 -6.152 1 97.69 32 GLY B O 1
ATOM 1108 N N . ARG B 1 33 ? -8.25 -2.996 -6.734 1 98.69 33 ARG B N 1
ATOM 1109 C CA . ARG B 1 33 ? -7.867 -4.406 -6.711 1 98.69 33 ARG B CA 1
ATOM 1110 C C . ARG B 1 33 ? -7.094 -4.738 -5.438 1 98.69 33 ARG B C 1
ATOM 1112 O O . ARG B 1 33 ? -6.105 -4.082 -5.117 1 98.69 33 ARG B O 1
ATOM 1119 N N . GLY B 1 34 ? -7.457 -5.746 -4.676 1 98.69 34 GLY B N 1
ATOM 1120 C CA . GLY B 1 34 ? -6.852 -6.113 -3.404 1 98.69 34 GLY B CA 1
ATOM 1121 C C . GLY B 1 34 ? -5.438 -6.641 -3.551 1 98.69 34 GLY B C 1
ATOM 1122 O O . GLY B 1 34 ? -5.125 -7.336 -4.52 1 98.69 34 GLY B O 1
ATOM 1123 N N . VAL B 1 35 ? -4.613 -6.309 -2.594 1 98.88 35 VAL B N 1
ATOM 1124 C CA . VAL B 1 35 ? -3.242 -6.809 -2.607 1 98.88 35 VAL B CA 1
ATOM 1125 C C . VAL B 1 35 ? -3.234 -8.305 -2.287 1 98.88 35 VAL B C 1
ATOM 1127 O O . VAL B 1 35 ? -4.141 -8.805 -1.619 1 98.88 35 VAL B O 1
ATOM 1130 N N . VAL B 1 36 ? -2.256 -9.031 -2.752 1 98.75 36 VAL B N 1
ATOM 1131 C CA . VAL B 1 36 ? -2.152 -10.469 -2.508 1 98.75 36 VAL B CA 1
ATOM 1132 C C . VAL B 1 36 ? -1.216 -10.719 -1.329 1 98.75 36 VAL B C 1
ATOM 1134 O O . VAL B 1 36 ? -0.056 -10.305 -1.349 1 98.75 36 VAL B O 1
ATOM 1137 N N . LEU B 1 37 ? -1.708 -11.383 -0.269 1 98.19 37 LEU B N 1
ATOM 1138 C CA . LEU B 1 37 ? -0.941 -11.664 0.94 1 98.19 37 LEU B CA 1
ATOM 1139 C C . LEU B 1 37 ? -0.132 -12.953 0.784 1 98.19 37 LEU B C 1
ATOM 1141 O O . LEU B 1 37 ? -0.533 -13.859 0.051 1 98.19 37 LEU B O 1
ATOM 1145 N N . ALA B 1 38 ? 0.982 -12.938 1.505 1 97.19 38 ALA B N 1
ATOM 1146 C CA . ALA B 1 38 ? 1.782 -14.156 1.566 1 97.19 38 ALA B CA 1
ATOM 1147 C C . ALA B 1 38 ? 0.93 -15.352 1.985 1 97.19 38 ALA B C 1
ATOM 1149 O O . ALA B 1 38 ? 0.115 -15.25 2.904 1 97.19 38 ALA B O 1
ATOM 1150 N N . GLY B 1 39 ? 1.129 -16.438 1.28 1 96.44 39 GLY B N 1
ATOM 1151 C CA . GLY B 1 39 ? 0.411 -17.672 1.604 1 96.44 39 GLY B CA 1
ATOM 1152 C C . GLY B 1 39 ? -0.807 -17.891 0.728 1 96.44 39 GLY B C 1
ATOM 1153 O O . GLY B 1 39 ? -1.301 -19.016 0.62 1 96.44 39 GLY B O 1
ATOM 1154 N N . LYS B 1 40 ? -1.333 -16.812 0.083 1 96.38 40 LYS B N 1
ATOM 1155 C CA . LYS B 1 40 ? -2.533 -16.938 -0.739 1 96.38 40 LYS B CA 1
ATOM 1156 C C . LYS B 1 40 ? -2.273 -17.812 -1.967 1 96.38 40 LYS B C 1
ATOM 1158 O O . LYS B 1 40 ? -3.205 -18.375 -2.545 1 96.38 40 LYS B O 1
ATOM 1163 N N . GLU B 1 41 ? -1.037 -17.938 -2.381 1 96.25 41 GLU B N 1
ATOM 1164 C CA . GLU B 1 41 ? -0.683 -18.719 -3.557 1 96.25 41 GLU B CA 1
ATOM 1165 C C . GLU B 1 41 ? -0.671 -20.219 -3.236 1 96.25 41 GLU B C 1
ATOM 1167 O O . GLU B 1 41 ? -0.659 -21.047 -4.145 1 96.25 41 GLU B O 1
ATOM 1172 N N . ASN B 1 42 ? -0.613 -20.516 -1.894 1 94.88 42 ASN B N 1
ATOM 1173 C CA . ASN B 1 42 ? -0.556 -21.922 -1.492 1 94.88 42 ASN B CA 1
ATOM 1174 C C . ASN B 1 42 ? -1.804 -22.688 -1.935 1 94.88 42 ASN B C 1
ATOM 1176 O O . ASN B 1 42 ? -2.926 -22.219 -1.742 1 94.88 42 ASN B O 1
ATOM 1180 N N . GLY B 1 43 ? -1.577 -23.875 -2.543 1 94.19 43 GLY B N 1
ATOM 1181 C CA . GLY B 1 43 ? -2.668 -24.734 -2.969 1 94.19 43 GLY B CA 1
ATOM 1182 C C . GLY B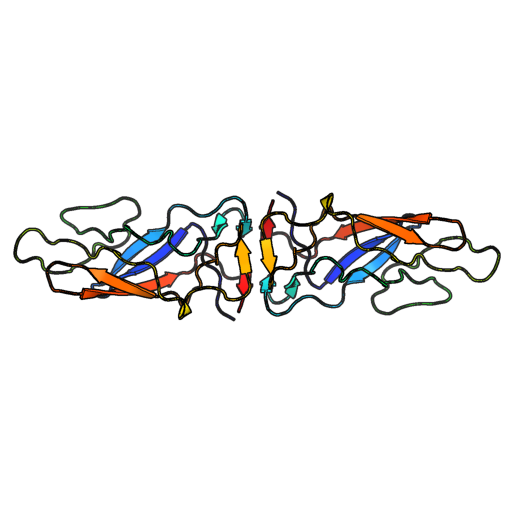 1 43 ? -3.117 -24.469 -4.395 1 94.19 43 GLY B C 1
ATOM 1183 O O . GLY B 1 43 ? -3.898 -25.234 -4.957 1 94.19 43 GLY B O 1
ATOM 1184 N N . LEU B 1 44 ? -2.68 -23.422 -4.988 1 95.94 44 LEU B N 1
ATOM 1185 C CA . LEU B 1 44 ? -3.059 -23.125 -6.367 1 95.94 44 LEU B CA 1
ATOM 1186 C C . LEU B 1 44 ? -2.414 -24.125 -7.328 1 95.94 44 LEU B C 1
ATOM 1188 O O . LEU B 1 44 ? -1.282 -24.562 -7.105 1 95.94 44 LEU B O 1
ATOM 1192 N N . THR B 1 45 ? -3.188 -24.422 -8.344 1 94.25 45 THR B N 1
ATOM 1193 C CA . THR B 1 45 ? -2.75 -25.312 -9.422 1 94.25 45 THR B CA 1
ATOM 1194 C C . THR B 1 45 ? -2.807 -24.578 -10.766 1 94.25 45 THR B C 1
ATOM 1196 O O . THR B 1 45 ? -3.766 -23.859 -11.047 1 94.25 45 THR B O 1
ATOM 1199 N N . PHE B 1 46 ? -1.77 -24.688 -11.617 1 95.06 46 PHE B N 1
ATOM 1200 C CA . PHE B 1 46 ? -1.721 -24.047 -12.922 1 95.06 46 PHE B CA 1
ATOM 1201 C C . PHE B 1 46 ? -2.631 -24.75 -13.914 1 95.06 46 PHE B C 1
ATOM 1203 O O . PHE B 1 46 ? -3.025 -24.172 -14.93 1 95.06 46 PHE B O 1
ATOM 1210 N N . GLY B 1 47 ? -3.123 -25.938 -13.734 1 92 47 GLY B N 1
ATOM 1211 C CA . GLY B 1 47 ? -4.008 -26.688 -14.602 1 92 47 GLY B CA 1
ATOM 1212 C C . GLY B 1 47 ? -3.336 -27.156 -15.875 1 92 47 GLY B C 1
ATOM 1213 O O . GLY B 1 47 ? -2.223 -26.734 -16.188 1 92 47 GLY B O 1
ATOM 1214 N N . SER B 1 48 ? -3.924 -28.078 -16.5 1 89.69 48 SER B N 1
ATOM 1215 C CA . SER B 1 48 ? -3.48 -28.594 -17.797 1 89.69 48 SER B CA 1
ATOM 1216 C C . SER B 1 48 ? -4.586 -28.5 -18.844 1 89.69 48 SER B C 1
ATOM 1218 O O . SER B 1 48 ? -5.727 -28.172 -18.516 1 89.69 48 SER B O 1
ATOM 1220 N N . ALA B 1 49 ? -4.137 -28.703 -20.125 1 89.5 49 ALA B N 1
ATOM 1221 C CA . ALA B 1 49 ? -5.141 -28.703 -21.203 1 89.5 49 ALA B CA 1
ATOM 1222 C C . ALA B 1 49 ? -6.254 -29.703 -20.906 1 89.5 49 ALA B C 1
ATOM 1224 O O . ALA B 1 49 ? -7.422 -29.438 -21.203 1 89.5 49 ALA B O 1
ATOM 1225 N N . ALA B 1 50 ? -5.949 -30.812 -20.25 1 88 50 ALA B N 1
ATOM 1226 C CA . ALA B 1 50 ? -6.891 -31.891 -19.953 1 88 50 ALA B CA 1
ATOM 1227 C C . ALA B 1 50 ? -7.676 -31.609 -18.688 1 88 50 ALA B C 1
ATOM 1229 O O . ALA B 1 50 ? -8.719 -32.219 -18.438 1 88 50 ALA B O 1
ATOM 1230 N N . ALA B 1 51 ? -7.188 -30.75 -17.812 1 90.19 51 ALA B N 1
ATOM 1231 C CA . ALA B 1 51 ? -7.812 -30.391 -16.547 1 90.19 51 ALA B CA 1
ATOM 1232 C C . ALA B 1 51 ? -7.73 -28.875 -16.297 1 90.19 51 ALA B C 1
ATOM 1234 O O . ALA B 1 51 ? -6.984 -28.422 -15.43 1 90.19 51 ALA B O 1
ATOM 1235 N N . PRO B 1 52 ? -8.562 -28.141 -16.984 1 93.31 52 PRO B N 1
ATOM 1236 C CA . PRO B 1 52 ? -8.547 -26.688 -16.812 1 93.31 52 PRO B CA 1
ATOM 1237 C C . PRO B 1 52 ? -9 -26.266 -15.414 1 93.31 52 PRO B C 1
ATOM 1239 O O . PRO B 1 52 ? -9.773 -26.984 -14.766 1 93.31 52 PRO B O 1
ATOM 1242 N N . VAL B 1 53 ? -8.453 -25.203 -14.953 1 94.94 53 VAL B N 1
ATOM 1243 C CA . VAL B 1 53 ? -8.805 -24.641 -13.648 1 94.94 53 VAL B CA 1
ATOM 1244 C C . VAL B 1 53 ? -9.258 -23.188 -13.82 1 94.94 53 VAL B C 1
ATOM 1246 O O . VAL B 1 53 ? -8.945 -22.547 -14.82 1 94.94 53 VAL B O 1
ATOM 1249 N N . PRO B 1 54 ? -9.984 -22.719 -12.828 1 95.06 54 PRO B N 1
ATOM 1250 C CA . PRO B 1 54 ? -10.352 -21.297 -12.883 1 95.06 54 PRO B CA 1
ATOM 1251 C C . PRO B 1 54 ? -9.133 -20.375 -12.922 1 95.06 54 PRO B C 1
ATOM 1253 O O . PRO B 1 54 ? -8.172 -20.594 -12.18 1 95.06 54 PRO B O 1
ATOM 1256 N N . GLY B 1 55 ? -9.195 -19.312 -13.828 1 97.06 55 GLY B N 1
ATOM 1257 C CA . GLY B 1 55 ? -8.125 -18.328 -13.914 1 97.06 55 GLY B CA 1
ATOM 1258 C C . GLY B 1 55 ? -7 -18.75 -14.844 1 97.06 55 GLY B C 1
ATOM 1259 O O . GLY B 1 55 ? -6.066 -17.984 -15.086 1 97.06 55 GLY B O 1
ATOM 1260 N N . MET B 1 56 ? -7.043 -19.969 -15.336 1 97.5 56 MET B N 1
ATOM 1261 C CA . MET B 1 56 ? -6 -20.484 -16.219 1 97.5 56 MET B CA 1
ATOM 1262 C C . MET B 1 56 ? -5.914 -19.656 -17.5 1 97.5 56 MET B C 1
ATOM 1264 O O . MET B 1 56 ? -6.918 -19.469 -18.188 1 97.5 56 MET B O 1
ATOM 1268 N N . ILE B 1 57 ? -4.766 -19.141 -17.797 1 98.31 57 ILE B N 1
ATOM 1269 C CA . ILE B 1 57 ? -4.5 -18.375 -19 1 98.31 57 ILE B CA 1
ATOM 1270 C C . ILE B 1 57 ? -3.848 -19.266 -20.047 1 98.31 57 ILE B C 1
ATOM 1272 O O . ILE B 1 57 ? -4.258 -19.281 -21.219 1 98.31 57 ILE B O 1
ATOM 1276 N N . THR B 1 58 ? -2.795 -19.984 -19.641 1 97.56 58 THR B N 1
ATOM 1277 C CA . THR B 1 58 ? -2.074 -20.953 -20.453 1 97.56 58 THR B CA 1
ATOM 1278 C C . THR B 1 58 ? -1.924 -22.281 -19.703 1 97.56 58 THR B C 1
ATOM 1280 O O . THR B 1 58 ? -1.487 -22.297 -18.562 1 97.56 58 THR B O 1
ATOM 1283 N N . PRO B 1 59 ? -2.322 -23.359 -20.312 1 95.12 59 PRO B N 1
ATOM 1284 C CA . PRO B 1 59 ? -2.176 -24.641 -19.625 1 95.12 59 PRO B CA 1
ATOM 1285 C C . PRO B 1 59 ? -0.716 -25 -19.375 1 95.12 59 PRO B C 1
ATOM 1287 O O . PRO B 1 59 ? 0.151 -24.734 -20.203 1 95.12 59 PRO B O 1
ATOM 1290 N N . CYS B 1 60 ? -0.492 -25.469 -18.156 1 94.12 60 CYS B N 1
ATOM 1291 C CA . CYS B 1 60 ? 0.816 -26.047 -17.859 1 94.12 60 CYS B CA 1
ATOM 1292 C C . CYS B 1 60 ? 1.091 -27.266 -18.734 1 94.12 60 CYS B C 1
ATOM 1294 O O . CYS B 1 60 ? 0.226 -28.125 -18.891 1 94.12 60 CYS B O 1
ATOM 1296 N N . THR B 1 61 ? 2.305 -27.438 -19.266 1 88.5 61 THR B N 1
ATOM 1297 C CA . THR B 1 61 ? 2.631 -28.5 -20.203 1 88.5 61 THR B CA 1
ATOM 1298 C C . THR B 1 61 ? 3.402 -29.609 -19.5 1 88.5 61 THR B C 1
ATOM 1300 O O . THR B 1 61 ? 3.99 -30.484 -20.156 1 88.5 61 THR B O 1
ATOM 1303 N N . ALA B 1 62 ? 3.455 -29.578 -18.156 1 83.5 62 ALA B N 1
ATOM 1304 C CA . ALA B 1 62 ? 4.164 -30.625 -17.438 1 83.5 62 ALA B CA 1
ATOM 1305 C C . ALA B 1 62 ? 3.66 -32 -17.828 1 83.5 62 ALA B C 1
ATOM 1307 O O . ALA B 1 62 ? 2.453 -32.25 -17.844 1 83.5 62 ALA B O 1
ATOM 1308 N N . PRO B 1 63 ? 4.625 -32.938 -18.375 1 71.5 63 PRO B N 1
ATOM 1309 C CA . PRO B 1 63 ? 4.227 -34.281 -18.766 1 71.5 63 PRO B CA 1
ATOM 1310 C C . PRO B 1 63 ? 3.885 -35.156 -17.578 1 71.5 63 PRO B C 1
ATOM 1312 O O . PRO B 1 63 ? 4.457 -35 -16.5 1 71.5 63 PRO B O 1
ATOM 1315 N N . THR B 1 64 ? 2.723 -35.75 -17.328 1 61.62 64 THR B N 1
ATOM 1316 C CA . THR B 1 64 ? 2.477 -36.75 -16.281 1 61.62 64 THR B CA 1
ATOM 1317 C C . THR B 1 64 ? 2.547 -38.156 -16.859 1 61.62 64 THR B C 1
ATOM 1319 O O . THR B 1 64 ? 2.117 -38.406 -17.984 1 61.62 64 THR B O 1
ATOM 1322 N N . PRO B 1 65 ? 3.441 -39.094 -16.188 1 55.62 65 PRO B N 1
ATOM 1323 C CA . PRO B 1 65 ? 3.213 -40.438 -16.703 1 55.62 65 PRO B CA 1
ATOM 1324 C C . PRO B 1 65 ? 1.729 -40.781 -16.828 1 55.62 65 PRO B C 1
ATOM 1326 O O . PRO B 1 65 ? 1.334 -41.5 -17.734 1 55.62 65 PRO B O 1
ATOM 1329 N N . ALA B 1 66 ? 1.131 -40.875 -15.703 1 53.91 66 ALA B N 1
ATOM 1330 C CA . ALA B 1 66 ? -0.324 -41 -15.672 1 53.91 66 ALA B CA 1
ATOM 1331 C C . ALA B 1 66 ? -0.995 -39.625 -15.664 1 53.91 66 ALA B C 1
ATOM 1333 O O . ALA B 1 66 ? -0.362 -38.625 -15.336 1 53.91 66 ALA B O 1
ATOM 1334 N N . ALA B 1 67 ? -2.061 -39.094 -16.031 1 54 67 ALA B N 1
ATOM 1335 C CA . ALA B 1 67 ? -2.824 -37.875 -16.328 1 54 67 ALA B CA 1
ATOM 1336 C C . ALA B 1 67 ? -2.039 -36.625 -15.945 1 54 67 ALA B C 1
ATOM 1338 O O . ALA B 1 67 ? -1.369 -36.594 -14.914 1 54 67 ALA B O 1
ATOM 1339 N N . PRO B 1 68 ? -1.538 -35.75 -17.047 1 53.88 68 PRO B N 1
ATOM 1340 C CA . PRO B 1 68 ? -0.766 -34.531 -16.891 1 53.88 68 PRO B CA 1
ATOM 1341 C C . PRO B 1 68 ? -1.177 -33.75 -15.641 1 53.88 68 PRO B C 1
ATOM 1343 O O . PRO B 1 68 ? -2.336 -33.344 -15.523 1 53.88 68 PRO B O 1
ATOM 1346 N N . LYS B 1 69 ? -0.473 -34.188 -14.453 1 69 69 LYS B N 1
ATOM 1347 C CA . LYS B 1 69 ? -0.847 -33.344 -13.32 1 69 69 LYS B CA 1
ATOM 1348 C C . LYS B 1 69 ? -0.219 -31.953 -13.438 1 69 69 LYS B C 1
ATOM 1350 O O . LYS B 1 69 ? 0.97 -31.828 -13.742 1 69 69 LYS B O 1
ATOM 1355 N N . ALA B 1 70 ? -0.84 -31 -13.562 1 81.19 70 ALA B N 1
ATOM 1356 C CA . ALA B 1 70 ? -0.429 -29.594 -13.609 1 81.19 70 ALA B CA 1
ATOM 1357 C C . ALA B 1 70 ? 0.322 -29.203 -12.344 1 81.19 70 ALA B C 1
ATOM 1359 O O . ALA B 1 70 ? 0.214 -29.875 -11.32 1 81.19 70 ALA B O 1
ATOM 1360 N N . CYS B 1 71 ? 1.312 -28.359 -12.453 1 91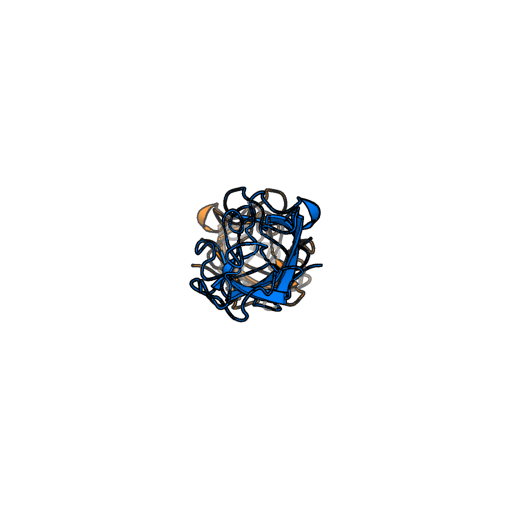.19 71 CYS B N 1
ATOM 1361 C CA . CYS B 1 71 ? 2.084 -27.828 -11.336 1 91.19 71 CYS B CA 1
ATOM 1362 C C . CYS B 1 71 ? 1.166 -27.281 -10.25 1 91.19 71 CYS B C 1
ATOM 1364 O O . CYS B 1 71 ? 0.253 -26.516 -10.539 1 91.19 71 CYS B O 1
ATOM 1366 N N . THR B 1 72 ? 1.396 -27.766 -9.016 1 93.06 72 THR B N 1
ATOM 1367 C CA . THR B 1 72 ? 0.663 -27.266 -7.855 1 93.06 72 THR B CA 1
ATOM 1368 C C . THR B 1 72 ? 1.618 -26.672 -6.828 1 93.06 72 THR B C 1
ATOM 1370 O O . THR B 1 72 ? 2.68 -27.234 -6.555 1 93.06 72 THR B O 1
ATOM 1373 N N . ILE B 1 73 ? 1.228 -25.5 -6.293 1 94.75 73 ILE B N 1
ATOM 1374 C CA . ILE B 1 73 ? 1.996 -24.906 -5.211 1 94.75 73 ILE B CA 1
ATOM 1375 C C . ILE B 1 73 ? 1.617 -25.562 -3.883 1 94.75 73 ILE B C 1
ATOM 1377 O O . ILE B 1 73 ? 0.478 -25.438 -3.426 1 94.75 73 ILE B O 1
ATOM 1381 N N . THR B 1 74 ? 2.566 -26.219 -3.279 1 90.94 74 THR B N 1
ATOM 1382 C CA . THR B 1 74 ? 2.203 -26.984 -2.094 1 90.94 74 THR B CA 1
ATOM 1383 C C . THR B 1 74 ? 2.879 -26.422 -0.851 1 90.94 74 THR B C 1
ATOM 1385 O O . THR B 1 74 ? 2.68 -26.922 0.256 1 90.94 74 THR B O 1
ATOM 1388 N N . VAL B 1 75 ? 3.758 -25.438 -1.006 1 90.38 75 VAL B N 1
ATOM 1389 C CA . VAL B 1 75 ? 4.363 -24.719 0.101 1 90.38 75 VAL B CA 1
ATOM 1390 C C . VAL B 1 75 ? 4.367 -23.219 -0.207 1 90.38 75 VAL B C 1
ATOM 1392 O O . VAL B 1 75 ? 4.5 -22.812 -1.366 1 90.38 75 VAL B O 1
ATOM 1395 N N . PRO B 1 76 ? 4.211 -22.391 0.801 1 90.44 76 PRO B N 1
ATOM 1396 C CA . PRO B 1 76 ? 4.223 -20.938 0.557 1 90.44 76 PRO B CA 1
ATOM 1397 C C . PRO B 1 76 ? 5.523 -20.469 -0.08 1 90.44 76 PRO B C 1
ATOM 1399 O O . PRO B 1 76 ? 6.555 -21.141 0.033 1 90.44 76 PRO B O 1
ATOM 1402 N N . ALA B 1 77 ? 5.398 -19.344 -0.752 1 91.12 77 ALA B N 1
ATOM 1403 C CA . ALA B 1 77 ? 6.559 -18.688 -1.342 1 91.12 77 ALA B CA 1
ATOM 1404 C C . ALA B 1 77 ? 7.637 -18.438 -0.292 1 91.12 77 ALA B C 1
ATOM 1406 O O . ALA B 1 77 ? 7.336 -18.266 0.893 1 91.12 77 ALA B O 1
ATOM 1407 N N . THR B 1 78 ? 8.844 -18.312 -0.789 1 90.06 78 THR B N 1
ATOM 1408 C CA . THR B 1 78 ? 9.961 -17.969 0.08 1 90.06 78 THR B CA 1
ATOM 1409 C C . THR B 1 78 ? 9.844 -16.531 0.583 1 90.06 78 THR B C 1
ATOM 1411 O O . THR B 1 78 ? 9.297 -15.672 -0.11 1 90.06 78 THR B O 1
ATOM 1414 N N . PRO B 1 79 ? 10.43 -16.312 1.773 1 92.88 79 PRO B N 1
ATOM 1415 C CA . PRO B 1 79 ? 10.336 -14.977 2.371 1 92.88 79 PRO B CA 1
ATOM 1416 C C . PRO B 1 79 ? 10.984 -13.898 1.511 1 92.88 79 PRO B C 1
ATOM 1418 O O . PRO B 1 79 ? 10.688 -12.711 1.668 1 92.88 79 PRO B O 1
ATOM 1421 N N . ASP B 1 80 ? 11.812 -14.305 0.569 1 93.38 80 ASP B N 1
ATOM 1422 C CA . ASP B 1 80 ? 12.484 -13.352 -0.311 1 93.38 80 ASP B CA 1
ATOM 1423 C C . ASP B 1 80 ? 11.477 -12.625 -1.2 1 93.38 80 ASP B C 1
ATOM 1425 O O . ASP B 1 80 ? 11.766 -11.539 -1.712 1 93.38 80 ASP B O 1
ATOM 1429 N N . GLY B 1 81 ? 10.297 -13.195 -1.328 1 96.44 81 GLY B N 1
ATOM 1430 C CA . GLY B 1 81 ? 9.266 -12.602 -2.168 1 96.44 81 GLY B CA 1
ATOM 1431 C C . GLY B 1 81 ? 8.211 -11.859 -1.377 1 96.44 81 GLY B C 1
ATOM 1432 O O . GLY B 1 81 ? 7.227 -11.375 -1.945 1 96.44 81 GLY B O 1
ATOM 1433 N N . TRP B 1 82 ? 8.469 -11.797 -0.033 1 96.75 82 TRP B N 1
ATOM 1434 C CA . TRP B 1 82 ? 7.582 -11.07 0.868 1 96.75 82 TRP B CA 1
ATOM 1435 C C . TRP B 1 82 ? 8.086 -9.648 1.099 1 96.75 82 TRP B C 1
ATOM 1437 O O . TRP B 1 82 ? 9.297 -9.414 1.157 1 96.75 82 TRP B O 1
ATOM 1447 N N . SER B 1 83 ? 7.125 -8.766 1.2 1 97.81 83 SER B N 1
ATOM 1448 C CA . SER B 1 83 ? 7.543 -7.469 1.718 1 97.81 83 SER B CA 1
ATOM 1449 C C . SER B 1 83 ? 8.047 -7.582 3.154 1 97.81 83 SER B C 1
ATOM 1451 O O . SER B 1 83 ? 7.426 -8.258 3.982 1 97.81 83 SER B O 1
ATOM 1453 N N . LYS B 1 84 ? 9.07 -6.844 3.432 1 95.31 84 LYS B N 1
ATOM 1454 C CA . LYS B 1 84 ? 9.602 -6.809 4.789 1 95.31 84 LYS B CA 1
ATOM 1455 C C . LYS B 1 84 ? 8.984 -5.664 5.59 1 95.31 84 LYS B C 1
ATOM 1457 O O . LYS B 1 84 ? 9.109 -5.621 6.816 1 95.31 84 LYS B O 1
ATOM 1462 N N . LYS B 1 85 ? 8.297 -4.82 4.914 1 95.81 85 LYS B N 1
ATOM 1463 C CA . LYS B 1 85 ? 7.91 -3.58 5.582 1 95.81 85 LYS B CA 1
ATOM 1464 C C . LYS B 1 85 ? 6.402 -3.361 5.504 1 95.81 85 LYS B C 1
ATOM 1466 O O . LYS B 1 85 ? 5.832 -2.633 6.316 1 95.81 85 LYS B O 1
ATOM 1471 N N . LEU B 1 86 ? 5.742 -3.891 4.504 1 97.12 86 LEU B N 1
ATOM 1472 C CA . LEU B 1 86 ? 4.316 -3.662 4.297 1 97.12 86 LEU B CA 1
ATOM 1473 C C . LEU B 1 86 ? 3.506 -4.898 4.676 1 97.12 86 LEU B C 1
ATOM 1475 O O . LEU B 1 86 ? 3.666 -5.961 4.074 1 97.12 86 LEU B O 1
ATOM 1479 N N . THR B 1 87 ? 2.645 -4.77 5.684 1 96.88 87 THR B N 1
ATOM 1480 C CA . THR B 1 87 ? 1.773 -5.867 6.09 1 96.88 87 THR B CA 1
ATOM 1481 C C . THR B 1 87 ? 0.319 -5.41 6.152 1 96.88 87 THR B C 1
ATOM 1483 O O . THR B 1 87 ? 0.043 -4.219 6.316 1 96.88 87 THR B O 1
ATOM 1486 N N . VAL B 1 88 ? -0.524 -6.297 5.797 1 97 88 VAL B N 1
ATOM 1487 C CA . VAL B 1 88 ? -1.959 -6.145 6.012 1 97 88 VAL B CA 1
ATOM 1488 C C . VAL B 1 88 ? -2.414 -7.051 7.152 1 97 88 VAL B C 1
ATOM 1490 O O . VAL B 1 88 ? -2.369 -8.281 7.027 1 97 88 VAL B O 1
ATOM 1493 N N . GLY B 1 89 ? -2.822 -6.496 8.203 1 94.19 89 GLY B N 1
ATOM 1494 C CA . GLY B 1 89 ? -3.203 -7.301 9.352 1 94.19 89 GLY B CA 1
ATOM 1495 C C . GLY B 1 89 ? -2.074 -8.172 9.867 1 94.19 89 GLY B C 1
ATOM 1496 O O . GLY B 1 89 ? -2.297 -9.32 10.266 1 94.19 89 GLY B O 1
ATOM 1497 N N . GLY B 1 90 ? -0.904 -7.691 9.641 1 93.88 90 GLY B N 1
ATOM 1498 C CA . GLY B 1 90 ? 0.254 -8.406 10.156 1 93.88 90 GLY B CA 1
ATOM 1499 C C . GLY B 1 90 ? 0.825 -9.406 9.164 1 93.88 90 GLY B C 1
ATOM 1500 O O . GLY B 1 90 ? 1.898 -9.969 9.391 1 93.88 90 GLY B O 1
ATOM 1501 N N . THR B 1 91 ? 0.115 -9.68 8.109 1 96.19 91 THR B N 1
ATOM 1502 C CA . THR B 1 91 ? 0.58 -10.617 7.094 1 96.19 91 THR B CA 1
ATOM 1503 C C . THR B 1 91 ? 1.291 -9.875 5.965 1 96.19 91 THR B C 1
ATOM 1505 O O . THR B 1 91 ? 0.762 -8.906 5.422 1 96.19 91 THR B O 1
ATOM 1508 N N . PRO B 1 92 ? 2.486 -10.258 5.594 1 97 92 PRO B N 1
ATOM 1509 C CA . PRO B 1 92 ? 3.188 -9.578 4.5 1 97 92 PRO B CA 1
ATOM 1510 C C . PRO B 1 92 ? 2.457 -9.703 3.166 1 97 92 PRO B C 1
ATOM 1512 O O . PRO B 1 92 ? 1.724 -10.672 2.949 1 97 92 PRO B O 1
ATOM 1515 N N . VAL B 1 93 ? 2.701 -8.742 2.338 1 98.25 93 VAL B N 1
ATOM 1516 C CA . VAL B 1 93 ? 2.184 -8.828 0.976 1 98.25 93 VAL B CA 1
ATOM 1517 C C . VAL B 1 93 ? 3.211 -9.516 0.076 1 98.25 93 VAL B C 1
ATOM 1519 O O . VAL B 1 93 ? 4.406 -9.516 0.378 1 98.25 93 VAL B O 1
ATOM 1522 N N . LEU B 1 94 ? 2.754 -10.172 -1.016 1 98.31 94 LEU B N 1
ATOM 1523 C CA . LEU B 1 94 ? 3.65 -10.75 -2.01 1 98.31 94 LEU B CA 1
ATOM 1524 C C . LEU B 1 94 ? 4.152 -9.68 -2.979 1 98.31 94 LEU B C 1
ATOM 1526 O O . LEU B 1 94 ? 3.418 -8.75 -3.316 1 98.31 94 LEU B O 1
ATOM 1530 N N . LEU B 1 95 ? 5.395 -9.867 -3.42 1 98.75 95 LEU B N 1
ATOM 1531 C CA . LEU B 1 95 ? 6.051 -8.93 -4.324 1 98.75 95 LEU B CA 1
ATOM 1532 C C . LEU B 1 95 ? 6.246 -9.555 -5.703 1 98.75 95 LEU B C 1
ATOM 1534 O O . LEU B 1 95 ? 6.105 -10.766 -5.867 1 98.75 95 LEU B O 1
ATOM 1538 N N . ALA B 1 96 ? 6.504 -8.68 -6.633 1 98.75 96 ALA B N 1
ATOM 1539 C CA . ALA B 1 96 ? 6.758 -9.109 -8.008 1 98.75 96 ALA B CA 1
ATOM 1540 C C . ALA B 1 96 ? 7.934 -10.078 -8.062 1 98.75 96 ALA B C 1
ATOM 1542 O O . ALA B 1 96 ? 8.109 -10.781 -9.062 1 98.75 96 ALA B O 1
ATOM 1543 N N . THR B 1 97 ? 8.703 -10.148 -6.992 1 98.31 97 THR B N 1
ATOM 1544 C CA . THR B 1 97 ? 9.875 -11.016 -6.934 1 98.31 97 THR B CA 1
ATOM 1545 C C . THR B 1 97 ? 9.516 -12.359 -6.305 1 98.31 97 THR B C 1
ATOM 1547 O O . THR B 1 97 ? 10.391 -13.203 -6.086 1 98.31 97 THR B O 1
ATOM 1550 N N . ALA B 1 98 ? 8.297 -12.594 -5.969 1 98.25 98 ALA B N 1
ATOM 1551 C CA . ALA B 1 98 ? 7.883 -13.828 -5.316 1 98.25 98 ALA B CA 1
ATOM 1552 C C . ALA B 1 98 ? 8.117 -15.031 -6.227 1 98.25 98 ALA B C 1
ATOM 1554 O O . ALA B 1 98 ? 7.945 -14.945 -7.445 1 98.25 98 ALA B O 1
ATOM 1555 N N . PHE B 1 99 ? 8.547 -16.109 -5.609 1 97.69 99 PHE B N 1
ATOM 1556 C CA . PHE B 1 99 ? 8.742 -17.375 -6.289 1 97.69 99 PHE B CA 1
ATOM 1557 C C . PHE B 1 99 ? 8.641 -18.531 -5.309 1 97.69 99 PHE B C 1
ATOM 1559 O O . PHE B 1 99 ? 8.594 -18.328 -4.094 1 97.69 99 PHE B O 1
ATOM 1566 N N . GLY B 1 100 ? 8.562 -19.703 -5.863 1 96 100 GLY B N 1
ATOM 1567 C CA . GLY B 1 100 ? 8.484 -20.891 -5.023 1 96 100 GLY B CA 1
ATOM 1568 C C . GLY B 1 100 ? 8.547 -22.188 -5.812 1 96 100 GLY B C 1
ATOM 1569 O O . GLY B 1 100 ? 8.922 -22.188 -6.98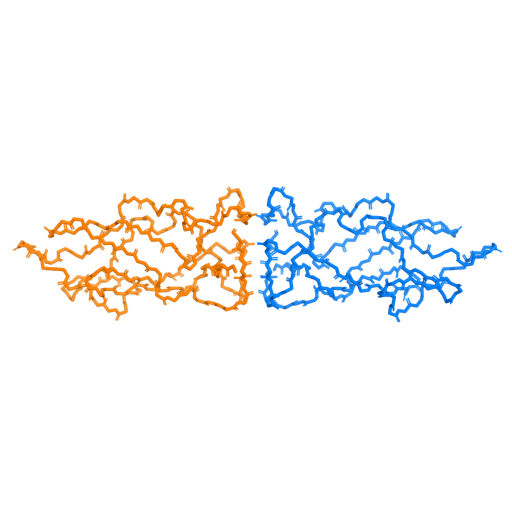8 1 96 100 GLY B O 1
ATOM 1570 N N . VAL B 1 101 ? 8.172 -23.188 -5.098 1 93.75 101 VAL B N 1
ATOM 1571 C CA . VAL B 1 101 ? 8.281 -24.531 -5.668 1 93.75 101 VAL B CA 1
ATOM 1572 C C . VAL B 1 101 ? 6.895 -25.062 -6.027 1 93.75 101 VAL B C 1
ATOM 1574 O O . VAL B 1 101 ? 5.902 -24.703 -5.387 1 93.75 101 VAL B O 1
ATOM 1577 N N . THR B 1 102 ? 6.875 -25.797 -7.105 1 92.81 102 THR B N 1
ATOM 1578 C CA . THR B 1 102 ? 5.668 -26.531 -7.477 1 92.81 102 THR B CA 1
ATOM 1579 C C . THR B 1 102 ? 5.93 -28.031 -7.473 1 92.81 102 THR B C 1
ATOM 1581 O O . THR B 1 102 ? 7.086 -28.469 -7.508 1 92.81 102 THR B O 1
ATOM 1584 N N . VAL B 1 103 ? 4.863 -28.75 -7.262 1 88.81 103 VAL B N 1
ATOM 1585 C CA . VAL B 1 103 ? 4.922 -30.203 -7.387 1 88.81 103 VAL B CA 1
ATOM 1586 C C . VAL B 1 103 ? 4.074 -30.656 -8.57 1 88.81 103 VAL B C 1
ATOM 1588 O O . VAL B 1 103 ? 2.947 -30.188 -8.75 1 88.81 103 VAL B O 1
ATOM 1591 N N . SER B 1 104 ? 4.801 -31.297 -9.43 1 80.31 104 SER B N 1
ATOM 1592 C CA . SER B 1 104 ? 4.129 -31.969 -10.539 1 80.31 104 SER B CA 1
ATOM 1593 C C . SER B 1 104 ? 4.559 -33.438 -10.656 1 80.31 104 SER B C 1
ATOM 1595 O O . SER B 1 104 ? 5.305 -33.938 -9.812 1 80.31 104 SER B O 1
ATOM 1597 N N . GLY B 1 105 ? 3.957 -34.219 -11.578 1 71.56 105 GLY B N 1
ATOM 1598 C CA . GLY B 1 105 ? 4.344 -35.594 -11.805 1 71.56 105 GLY B CA 1
ATOM 1599 C C . GLY B 1 105 ? 5.793 -35.75 -12.227 1 71.56 105 GLY B C 1
ATOM 1600 O O . GLY B 1 105 ? 6.391 -36.812 -12.047 1 71.56 105 GLY B O 1
ATOM 1601 N N . GLN B 1 106 ? 6.441 -34.781 -12.789 1 68.44 106 GLN B N 1
ATOM 1602 C CA . GLN B 1 106 ? 7.812 -34.875 -13.281 1 68.44 106 GLN B CA 1
ATOM 1603 C C . GLN B 1 106 ? 8.805 -34.344 -12.242 1 68.44 106 GLN B C 1
ATOM 1605 O O . GLN B 1 106 ? 10 -34.281 -12.508 1 68.44 106 GLN B O 1
ATOM 1610 N N . GLY B 1 107 ? 8.297 -34.188 -11.039 1 72.81 107 GLY B N 1
ATOM 1611 C CA . GLY B 1 107 ? 9.172 -33.656 -10.008 1 72.81 107 GLY B CA 1
ATOM 1612 C C . GLY B 1 107 ? 8.914 -32.188 -9.695 1 72.81 107 GLY B C 1
ATOM 1613 O O . GLY B 1 107 ? 8.055 -31.547 -10.32 1 72.81 107 GLY B O 1
ATOM 1614 N N . PRO B 1 108 ? 9.695 -31.75 -8.75 1 77.19 108 PRO B N 1
ATOM 1615 C CA . PRO B 1 108 ? 9.492 -30.375 -8.305 1 77.19 108 PRO B CA 1
ATOM 16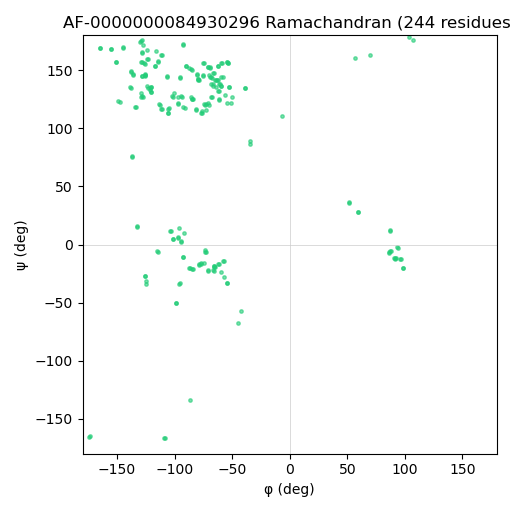16 C C . PRO B 1 108 ? 9.875 -29.344 -9.367 1 77.19 108 PRO B C 1
ATOM 1618 O O . PRO B 1 108 ? 10.844 -29.547 -10.109 1 77.19 108 PRO B O 1
ATOM 1621 N N . GLY B 1 109 ? 9.031 -28.453 -9.695 1 90.25 109 GLY B N 1
ATOM 1622 C CA . GLY B 1 109 ? 9.297 -27.281 -10.508 1 90.25 109 GLY B CA 1
ATOM 1623 C C . GLY B 1 109 ? 9.258 -25.984 -9.719 1 90.25 109 GLY B C 1
ATOM 1624 O O . GLY B 1 109 ? 9.445 -26 -8.5 1 90.25 109 GLY B O 1
ATOM 1625 N N . GLN B 1 110 ? 9.219 -24.875 -10.484 1 94.5 110 GLN B N 1
ATOM 1626 C CA . GLN B 1 110 ? 9.164 -23.547 -9.859 1 94.5 110 GLN B CA 1
ATOM 1627 C C . GLN B 1 110 ? 8.031 -22.719 -10.438 1 94.5 110 GLN B C 1
ATOM 1629 O O . GLN B 1 110 ? 7.492 -23.031 -11.5 1 94.5 110 GLN B O 1
ATOM 1634 N N . TRP B 1 111 ? 7.66 -21.797 -9.648 1 96.94 111 TRP B N 1
ATOM 1635 C CA . TRP B 1 111 ? 6.793 -20.734 -10.164 1 96.94 111 TRP B CA 1
ATOM 1636 C C . TRP B 1 111 ? 7.379 -19.359 -9.875 1 96.94 111 TRP B C 1
ATOM 1638 O O . TRP B 1 111 ? 8.203 -19.219 -8.969 1 96.94 111 TRP B O 1
ATOM 1648 N N . LYS B 1 112 ? 6.977 -18.375 -10.695 1 98.25 112 LYS B N 1
ATOM 1649 C CA . LYS B 1 112 ? 7.363 -16.969 -10.547 1 98.25 112 LYS B CA 1
ATOM 1650 C C . LYS B 1 112 ? 6.223 -16.047 -10.953 1 98.25 112 LYS B C 1
ATOM 1652 O O . LYS B 1 112 ? 5.211 -16.5 -11.492 1 98.25 112 LYS B O 1
ATOM 1657 N N . VAL B 1 113 ? 6.445 -14.766 -10.633 1 98.75 113 VAL B N 1
ATOM 1658 C CA . VAL B 1 113 ? 5.465 -13.758 -11.039 1 98.75 113 VAL B CA 1
ATOM 1659 C C . VAL B 1 113 ? 5.766 -13.297 -12.461 1 98.75 113 VAL B C 1
ATOM 1661 O O . VAL B 1 113 ? 6.898 -12.93 -12.773 1 98.75 113 VAL B O 1
ATOM 1664 N N . ALA B 1 114 ? 4.746 -13.391 -13.234 1 98.81 114 ALA B N 1
ATOM 1665 C CA . ALA B 1 114 ? 4.883 -12.914 -14.609 1 98.81 114 ALA B CA 1
ATOM 1666 C C . ALA B 1 114 ? 4.371 -11.484 -14.75 1 98.81 114 ALA B C 1
ATOM 1668 O O . ALA B 1 114 ? 4.875 -10.719 -15.57 1 98.81 114 ALA B O 1
ATOM 1669 N N . ASP B 1 115 ? 3.381 -11.086 -14.055 1 98.88 115 ASP B N 1
ATOM 1670 C CA . ASP B 1 115 ? 2.76 -9.766 -14.023 1 98.88 115 ASP B CA 1
ATOM 1671 C C . ASP B 1 115 ? 2.209 -9.445 -12.633 1 98.88 115 ASP B C 1
ATOM 1673 O O . ASP B 1 115 ? 1.306 -10.133 -12.148 1 98.88 115 ASP B O 1
ATOM 1677 N N . PRO B 1 116 ? 2.627 -8.375 -12.031 1 98.81 116 PRO B N 1
ATOM 1678 C CA . PRO B 1 116 ? 2.168 -8.07 -10.68 1 98.81 116 PRO B CA 1
ATOM 1679 C C . PRO B 1 116 ? 0.75 -7.504 -10.648 1 98.81 116 PRO B C 1
ATOM 1681 O O . PRO B 1 116 ? 0.134 -7.43 -9.578 1 98.81 116 PRO B O 1
ATOM 1684 N N . GLY B 1 117 ? 0.253 -7.07 -11.727 1 98.75 117 GLY B N 1
ATOM 1685 C CA . GLY B 1 117 ? -1.114 -6.586 -11.812 1 98.75 117 GLY B CA 1
ATOM 1686 C C . GLY B 1 117 ? -1.229 -5.086 -11.609 1 98.75 117 GLY B C 1
ATOM 1687 O O . GLY B 1 117 ? -2.324 -4.527 -11.688 1 98.75 117 GLY B O 1
ATOM 1688 N N . GLN B 1 118 ? -0.154 -4.355 -11.344 1 98.69 118 GLN B N 1
ATOM 1689 C CA . GLN B 1 118 ? -0.159 -2.904 -11.172 1 98.69 118 GLN B CA 1
ATOM 1690 C C . GLN B 1 118 ? 1.257 -2.338 -11.242 1 98.69 118 GLN B C 1
ATOM 1692 O O . GLN B 1 118 ? 2.234 -3.092 -11.227 1 98.69 118 GLN B O 1
ATOM 1697 N N . THR B 1 119 ? 1.41 -1.015 -11.328 1 98.56 119 THR B N 1
ATOM 1698 C CA . THR B 1 119 ? 2.73 -0.45 -11.594 1 98.56 119 THR B CA 1
ATOM 1699 C C . THR B 1 119 ? 3.023 0.701 -10.633 1 98.56 119 THR B C 1
ATOM 1701 O O . THR B 1 119 ? 3.971 1.462 -10.836 1 98.56 119 THR B O 1
ATOM 1704 N N . VAL B 1 120 ? 2.279 0.854 -9.547 1 98.62 120 VAL B N 1
ATOM 1705 C CA . VAL B 1 120 ? 2.418 2.131 -8.852 1 98.62 120 VAL B CA 1
ATOM 1706 C C . VAL B 1 120 ? 2.787 1.887 -7.391 1 98.62 120 VAL B C 1
ATOM 1708 O O . VAL B 1 120 ? 3.422 2.732 -6.758 1 98.62 120 VAL B O 1
ATOM 1711 N N . LEU B 1 121 ? 2.326 0.834 -6.746 1 98.81 121 LEU B N 1
ATOM 1712 C CA . LEU B 1 121 ? 2.656 0.552 -5.355 1 98.81 121 LEU B CA 1
ATOM 1713 C C . LEU B 1 121 ? 3.898 -0.326 -5.258 1 98.81 121 LEU B C 1
ATOM 1715 O O . LEU B 1 121 ? 3.912 -1.449 -5.766 1 98.81 121 LEU B O 1
ATOM 1719 N N . GLU B 1 122 ? 4.922 0.205 -4.648 1 98.62 122 GLU B N 1
ATOM 1720 C CA . GLU B 1 122 ? 6.199 -0.477 -4.465 1 98.62 122 GLU B CA 1
ATOM 1721 C C . GLU B 1 122 ? 6.598 -0.503 -2.99 1 98.62 122 GLU B C 1
ATOM 1723 O O . GLU B 1 122 ? 6.254 0.404 -2.23 1 98.62 122 GLU B O 1
ATOM 1728 N N . THR B 1 123 ? 7.223 -1.518 -2.602 1 97.5 123 THR B N 1
ATOM 1729 C CA . THR B 1 123 ? 7.719 -1.568 -1.23 1 97.5 123 THR B CA 1
ATOM 1730 C C . THR B 1 123 ? 8.977 -2.426 -1.144 1 97.5 123 THR B C 1
ATOM 1732 O O . THR B 1 123 ? 9.242 -3.238 -2.031 1 97.5 123 THR B O 1
ATOM 1735 N N . LEU B 1 124 ? 9.742 -2.182 -0.143 1 86.12 124 LEU B N 1
ATOM 1736 C CA . LEU B 1 124 ? 10.914 -3 0.147 1 86.12 124 LEU B CA 1
ATOM 1737 C C . LEU B 1 124 ? 10.508 -4.316 0.802 1 86.12 124 LEU B C 1
ATOM 1739 O O . LEU B 1 124 ? 9.562 -4.355 1.589 1 86.12 124 LEU B O 1
#

Organism: Streptomyces venezuelae (strain ATCC 10712 / CBS 650.69 / DSM 40230 / JCM 4526 / NBRC 13096 / PD 04745) (NCBI:txid953739)

Nearest PDB structures (foldseek):
  4jiw-assembly3_L  TM=5.900E-01  e=3.254E-01  Escherichia coli CFT073
  4jiv-assembly1_D  TM=5.188E-01  e=2.628E-01  Vibrio cholerae O1 biovar El Tor str. N16961
  4ku0-assembly1_D  TM=5.783E-01  e=9.469E-01  Tequatrovirus T4
  7rld-assembly1_B  TM=2.069E-01  e=9.926E+00  Homo sapiens
  4jiw-assembly3_L  TM=6.076E-01  e=2.795E-01  Escherichia coli CFT073